Protein AF-A0A945HDX5-F1 (afdb_monomer_lite)

Structure (mmCIF, N/CA/C/O backbone):
data_AF-A0A945HDX5-F1
#
_entry.id   AF-A0A945HDX5-F1
#
loop_
_atom_site.group_PDB
_atom_site.id
_atom_site.type_symbol
_atom_site.label_atom_id
_atom_site.label_alt_id
_atom_site.label_comp_id
_atom_site.label_asym_id
_atom_site.label_entity_id
_atom_site.label_seq_id
_atom_site.pdbx_PDB_ins_code
_atom_site.Cartn_x
_atom_site.Cartn_y
_atom_site.Cartn_z
_atom_site.occupancy
_atom_site.B_iso_or_equiv
_atom_site.auth_seq_id
_atom_site.auth_comp_id
_atom_site.auth_asym_id
_atom_site.auth_atom_id
_atom_site.pdbx_PDB_model_num
ATOM 1 N N . MET A 1 1 ? -37.709 -11.399 3.193 1.00 38.38 1 MET A N 1
ATOM 2 C CA . MET A 1 1 ? -36.232 -11.415 3.092 1.00 38.38 1 MET A CA 1
ATOM 3 C C . MET A 1 1 ? -35.740 -9.983 3.215 1.00 38.38 1 MET A C 1
ATOM 5 O O . MET A 1 1 ? -36.225 -9.145 2.471 1.00 38.38 1 MET A O 1
ATOM 9 N N . LYS A 1 2 ? -34.881 -9.666 4.192 1.00 33.62 2 LYS A N 1
ATOM 10 C CA . LYS A 1 2 ? -34.312 -8.316 4.340 1.00 33.62 2 LYS A CA 1
ATOM 11 C C . LYS A 1 2 ? -33.070 -8.221 3.456 1.00 33.62 2 LYS A C 1
ATOM 13 O O . LYS A 1 2 ? -32.083 -8.899 3.725 1.00 33.62 2 LYS A O 1
ATOM 18 N N . GLU A 1 3 ? -33.136 -7.417 2.402 1.00 33.75 3 GLU A N 1
ATOM 19 C CA . GLU A 1 3 ? -31.970 -7.056 1.598 1.00 33.75 3 GLU A CA 1
ATOM 20 C C . GLU A 1 3 ? -31.020 -6.216 2.458 1.00 33.75 3 GLU A C 1
ATOM 22 O O . GLU A 1 3 ? -31.290 -5.059 2.779 1.00 33.75 3 GLU A O 1
ATOM 27 N N . ASN A 1 4 ? -29.902 -6.813 2.872 1.00 34.78 4 ASN A N 1
ATOM 28 C CA . ASN A 1 4 ? -28.802 -6.070 3.472 1.00 34.78 4 ASN A CA 1
ATOM 29 C C . ASN A 1 4 ? -28.147 -5.228 2.376 1.00 34.78 4 ASN A C 1
ATOM 31 O O . ASN A 1 4 ? -27.320 -5.713 1.605 1.00 34.78 4 ASN A O 1
ATOM 35 N N . THR A 1 5 ? -28.526 -3.955 2.306 1.00 37.78 5 THR A N 1
ATOM 36 C CA . THR A 1 5 ? -27.905 -2.970 1.423 1.00 37.78 5 THR A CA 1
ATOM 37 C C . THR A 1 5 ? -26.434 -2.803 1.816 1.00 37.78 5 THR A C 1
ATOM 39 O O . THR A 1 5 ? -26.104 -2.137 2.800 1.00 37.78 5 THR A O 1
ATOM 42 N N . ILE A 1 6 ? -25.528 -3.422 1.057 1.00 44.25 6 ILE A N 1
ATOM 43 C CA . ILE A 1 6 ? -24.083 -3.216 1.191 1.00 44.25 6 ILE A CA 1
ATOM 44 C C . ILE A 1 6 ? -23.802 -1.761 0.804 1.00 44.25 6 ILE A C 1
ATOM 46 O O . ILE A 1 6 ? -23.771 -1.407 -0.373 1.00 44.25 6 ILE A O 1
ATOM 50 N N . LYS A 1 7 ? -23.609 -0.885 1.796 1.00 48.16 7 LYS A N 1
ATOM 51 C CA . LYS A 1 7 ? -23.080 0.461 1.554 1.00 48.16 7 LYS A CA 1
ATOM 52 C C . LYS A 1 7 ? -21.627 0.328 1.092 1.00 48.16 7 LYS A C 1
ATOM 54 O O . LYS A 1 7 ? -20.722 0.168 1.908 1.00 48.16 7 LYS A O 1
ATOM 59 N N . THR A 1 8 ? -21.414 0.394 -0.219 1.00 53.12 8 THR A N 1
ATOM 60 C CA . THR A 1 8 ? -20.090 0.512 -0.844 1.00 53.12 8 THR A CA 1
ATOM 61 C C . THR A 1 8 ? -19.390 1.780 -0.355 1.00 53.12 8 THR A C 1
ATOM 63 O O . THR A 1 8 ? -19.917 2.880 -0.537 1.00 53.12 8 THR A O 1
ATOM 66 N N . LEU A 1 9 ? -18.188 1.650 0.217 1.00 58.50 9 LEU A N 1
ATOM 67 C CA . LEU A 1 9 ? -17.356 2.778 0.663 1.00 58.50 9 LEU A CA 1
ATOM 68 C C . LEU A 1 9 ? -16.713 3.532 -0.522 1.00 58.50 9 LEU A C 1
ATOM 70 O O . LEU A 1 9 ? -16.013 4.516 -0.308 1.00 58.50 9 LEU A O 1
ATOM 74 N N . SER A 1 10 ? -16.935 3.097 -1.772 1.00 51.84 10 SER A N 1
ATOM 75 C CA . SER A 1 10 ? -16.270 3.640 -2.969 1.00 51.84 10 SER A CA 1
ATOM 76 C C . SER A 1 10 ? -16.792 4.997 -3.455 1.00 51.84 10 SER A C 1
ATOM 78 O O . SER A 1 10 ? -16.141 5.604 -4.296 1.00 51.84 10 SER A O 1
ATOM 80 N N . LYS A 1 11 ? -17.929 5.500 -2.949 1.00 51.03 11 LYS A N 1
ATOM 81 C CA . LYS A 1 11 ? -18.595 6.694 -3.518 1.00 51.03 11 LYS A CA 1
ATOM 82 C C . LYS A 1 11 ? -18.082 8.051 -3.020 1.00 51.03 11 LYS A C 1
ATOM 84 O O . LYS A 1 11 ? -18.594 9.074 -3.459 1.00 51.03 11 LYS A O 1
ATOM 89 N N . THR A 1 12 ? -17.124 8.101 -2.098 1.00 55.22 12 THR A N 1
ATOM 90 C CA . THR A 1 12 ? -16.573 9.373 -1.604 1.00 55.22 12 THR A CA 1
ATOM 91 C C . THR A 1 12 ? -15.116 9.510 -2.015 1.00 55.22 12 THR A C 1
ATOM 93 O O . THR A 1 12 ? -14.327 8.614 -1.745 1.00 55.22 12 THR A O 1
ATOM 96 N N . ASP A 1 13 ? -14.707 10.640 -2.592 1.00 61.47 13 ASP A N 1
ATOM 97 C CA . ASP A 1 13 ? -13.291 10.894 -2.928 1.00 61.47 13 ASP A CA 1
ATOM 98 C C . ASP A 1 13 ? -12.402 11.123 -1.696 1.00 61.47 13 ASP A C 1
ATOM 100 O O . ASP A 1 13 ? -11.175 11.142 -1.786 1.00 61.47 13 ASP A O 1
ATOM 104 N N . LYS A 1 14 ? -13.011 11.249 -0.512 1.00 67.44 14 LYS A N 1
ATOM 105 C CA . LYS A 1 14 ? -12.297 11.473 0.745 1.00 67.44 14 LYS A CA 1
ATOM 106 C C . LYS A 1 14 ? -11.534 10.212 1.188 1.00 67.44 14 LYS A C 1
ATOM 108 O O . LYS A 1 14 ? -12.103 9.118 1.141 1.00 67.44 14 LYS A O 1
ATOM 113 N N . PRO A 1 15 ? -10.282 10.351 1.668 1.00 74.00 15 PRO A N 1
ATOM 114 C CA . PRO A 1 15 ? -9.567 9.273 2.342 1.00 74.00 15 PRO A CA 1
ATOM 115 C C . PRO A 1 15 ? -10.365 8.691 3.510 1.00 74.00 15 PRO A C 1
ATOM 117 O O . PRO A 1 15 ? -11.097 9.406 4.200 1.00 74.00 15 PRO A O 1
ATOM 120 N N . LEU A 1 16 ? -10.190 7.396 3.760 1.00 80.25 16 LEU A N 1
ATOM 121 C CA . LEU A 1 16 ? -10.785 6.729 4.912 1.00 80.25 16 LEU A CA 1
ATOM 122 C C . LEU A 1 16 ? -10.057 7.145 6.201 1.00 80.25 16 LEU A C 1
ATOM 124 O O . LEU A 1 16 ? -8.849 7.385 6.214 1.00 80.25 16 LEU A O 1
ATOM 128 N N . ALA A 1 17 ? -10.796 7.218 7.308 1.00 85.38 17 ALA A N 1
ATOM 129 C CA . ALA A 1 17 ? -10.236 7.576 8.610 1.00 85.38 17 ALA A CA 1
ATOM 130 C C . ALA A 1 17 ? -9.451 6.410 9.236 1.00 85.38 17 ALA A C 1
ATOM 132 O O . ALA A 1 17 ? -9.778 5.247 8.996 1.00 85.38 17 ALA A O 1
ATOM 133 N N . TYR A 1 18 ? -8.492 6.714 10.122 1.00 87.31 18 TYR A N 1
ATOM 134 C CA . TYR A 1 18 ? -7.719 5.717 10.886 1.00 87.31 18 TYR A CA 1
ATOM 135 C C . TYR A 1 18 ? -8.600 4.714 11.647 1.00 87.31 18 TYR A C 1
ATOM 137 O O . TYR A 1 18 ? -8.284 3.529 11.699 1.00 87.31 18 TYR A O 1
ATOM 145 N N . GLU A 1 19 ? -9.751 5.153 12.160 1.00 88.50 19 GLU A N 1
ATOM 146 C CA . GLU A 1 19 ? -10.727 4.288 12.842 1.00 88.50 19 GLU A CA 1
ATOM 147 C C . GLU A 1 19 ? -11.255 3.146 11.957 1.00 88.50 19 GLU A C 1
ATOM 149 O O . GLU A 1 19 ? -11.720 2.127 12.462 1.00 88.50 19 GLU A O 1
ATOM 154 N N . THR A 1 20 ? -11.141 3.274 10.631 1.00 89.25 20 THR A N 1
ATOM 155 C CA . THR A 1 20 ? -11.443 2.190 9.687 1.00 89.25 20 THR A CA 1
ATOM 156 C C . THR A 1 20 ? -10.500 1.006 9.883 1.00 89.25 20 THR A C 1
ATOM 158 O O . THR A 1 20 ? -10.938 -0.137 9.795 1.00 89.25 20 THR A O 1
ATOM 161 N N . LEU A 1 21 ? -9.224 1.262 10.191 1.00 91.88 21 LEU A N 1
ATOM 162 C CA . LEU A 1 21 ? -8.213 0.214 10.332 1.00 91.88 21 LEU A CA 1
ATOM 163 C C . LEU A 1 21 ? -8.463 -0.668 11.553 1.00 91.88 21 LEU A C 1
ATOM 165 O O . LEU A 1 21 ? -8.273 -1.874 11.471 1.00 91.88 21 LEU A O 1
ATOM 169 N N . LYS A 1 22 ? -8.984 -0.102 12.648 1.00 91.31 22 LYS A N 1
ATOM 170 C CA . LYS A 1 22 ? -9.302 -0.861 13.872 1.00 91.31 22 LYS A CA 1
ATOM 171 C C . LYS A 1 22 ? -10.374 -1.935 13.658 1.00 91.31 22 LYS A C 1
ATOM 173 O O . LYS A 1 22 ? -10.468 -2.878 14.438 1.00 91.31 22 LYS A O 1
ATOM 178 N N . LYS A 1 23 ? -11.175 -1.802 12.595 1.00 93.75 23 LYS A N 1
ATOM 179 C CA . LYS A 1 23 ? -12.204 -2.776 12.201 1.00 93.75 23 LYS A CA 1
ATOM 180 C C . LYS A 1 23 ? -11.643 -3.946 11.389 1.00 93.75 23 LYS A C 1
ATOM 182 O O . LYS A 1 23 ? -12.390 -4.870 11.090 1.00 93.75 23 LYS A O 1
ATOM 187 N N . LEU A 1 24 ? -10.368 -3.900 10.998 1.00 93.94 24 LEU A N 1
ATOM 188 C CA . LEU A 1 24 ? -9.715 -4.942 10.209 1.00 93.94 24 LEU A CA 1
ATOM 189 C C . LEU A 1 24 ? -8.987 -5.915 11.151 1.00 93.94 24 LEU A C 1
ATOM 191 O O . LEU A 1 24 ? -7.981 -5.524 11.746 1.00 93.94 24 LEU A O 1
ATOM 195 N N . PRO A 1 25 ? -9.407 -7.192 11.255 1.00 93.31 25 PRO A N 1
ATOM 196 C CA . PRO A 1 25 ? -8.701 -8.175 12.083 1.00 93.31 25 PRO A CA 1
ATOM 197 C C . PRO A 1 25 ? -7.218 -8.308 11.707 1.00 93.31 25 PRO A C 1
ATOM 199 O O . PRO A 1 25 ? -6.349 -8.384 12.566 1.00 93.31 25 PRO A O 1
ATOM 202 N N . THR A 1 26 ? -6.916 -8.247 10.411 1.00 94.19 26 THR A N 1
ATOM 203 C CA . THR A 1 26 ? -5.557 -8.324 9.860 1.00 94.19 26 THR A CA 1
ATOM 204 C C . THR A 1 26 ? -4.680 -7.127 10.227 1.00 94.19 26 THR A C 1
ATOM 206 O O . THR A 1 26 ? -3.480 -7.304 10.398 1.00 94.19 26 THR A O 1
ATOM 209 N N . PHE A 1 27 ? -5.251 -5.929 10.403 1.00 94.38 27 PHE A N 1
ATOM 210 C CA . PHE A 1 27 ? -4.504 -4.771 10.909 1.00 94.38 27 PHE A CA 1
ATOM 211 C C . PHE A 1 27 ? -4.157 -4.942 12.389 1.00 94.38 27 PHE A C 1
ATOM 213 O O . PHE A 1 27 ? -3.034 -4.656 12.795 1.00 94.38 27 PHE A O 1
ATOM 220 N N . ASN A 1 28 ? -5.101 -5.448 13.185 1.00 92.44 28 ASN A N 1
ATOM 221 C CA . ASN A 1 28 ? -4.897 -5.665 14.618 1.00 92.44 28 ASN A CA 1
ATOM 222 C C . ASN A 1 28 ? -3.836 -6.745 14.904 1.00 92.44 28 ASN A C 1
ATOM 224 O O . ASN A 1 28 ? -3.223 -6.722 15.967 1.00 92.44 28 ASN A O 1
ATOM 228 N N . ASN A 1 29 ? -3.583 -7.638 13.940 1.00 92.44 29 ASN A N 1
ATOM 229 C CA . ASN A 1 29 ? -2.543 -8.667 14.009 1.00 92.44 29 ASN A CA 1
ATOM 230 C C . ASN A 1 29 ? -1.152 -8.187 13.554 1.00 92.44 29 ASN A C 1
ATOM 232 O O . ASN A 1 29 ? -0.188 -8.943 13.662 1.00 92.44 29 ASN A O 1
ATOM 236 N N . LEU A 1 30 ? -1.023 -6.964 13.027 1.00 94.69 30 LEU A N 1
ATOM 237 C CA . LEU A 1 30 ? 0.288 -6.377 12.735 1.00 94.69 30 LEU A CA 1
ATOM 238 C C . LEU A 1 30 ? 1.084 -6.163 14.023 1.00 94.69 30 LEU A C 1
ATOM 240 O O . LEU A 1 30 ? 0.505 -5.978 15.096 1.00 94.69 30 LEU A O 1
ATOM 244 N N . SER A 1 31 ? 2.412 -6.072 13.915 1.00 94.62 31 SER A N 1
ATOM 245 C CA . SER A 1 31 ? 3.232 -5.704 15.071 1.00 94.62 31 SER A CA 1
ATOM 246 C C . SER A 1 31 ? 2.867 -4.305 15.586 1.00 94.62 31 SER A C 1
ATOM 248 O O . SER A 1 31 ? 2.466 -3.421 14.821 1.00 94.62 31 SER A O 1
ATOM 250 N N . LEU A 1 32 ? 3.049 -4.060 16.887 1.00 93.69 32 LEU A N 1
ATOM 251 C CA . LEU A 1 32 ? 2.780 -2.742 17.479 1.00 93.69 32 LEU A CA 1
ATOM 252 C C . LEU A 1 32 ? 3.580 -1.625 16.790 1.00 93.69 32 LEU A C 1
ATOM 254 O O . LEU A 1 32 ? 3.064 -0.521 16.604 1.00 93.69 32 LEU A O 1
ATOM 258 N N . LYS A 1 33 ? 4.815 -1.914 16.350 1.00 92.69 33 LYS A N 1
ATOM 259 C CA . LYS A 1 33 ? 5.632 -0.965 15.582 1.00 92.69 33 LYS A CA 1
ATOM 260 C C . LYS A 1 33 ? 4.983 -0.651 14.233 1.00 92.69 33 LYS A C 1
ATOM 262 O O . LYS A 1 33 ? 4.838 0.524 13.917 1.00 92.69 33 LYS A O 1
ATOM 267 N N . GLN A 1 34 ? 4.511 -1.649 13.485 1.00 95.12 34 GLN A N 1
ATOM 268 C CA . GLN A 1 34 ? 3.820 -1.436 12.204 1.00 95.12 34 GLN A CA 1
ATOM 269 C C . GLN A 1 34 ? 2.530 -0.627 12.363 1.00 95.12 34 GLN A C 1
ATOM 271 O O . GLN A 1 34 ? 2.309 0.347 11.639 1.00 95.12 34 GLN A O 1
ATOM 276 N N . GLN A 1 35 ? 1.709 -0.968 13.359 1.00 95.06 35 GLN A N 1
ATOM 277 C CA . GLN A 1 35 ? 0.501 -0.205 13.678 1.00 95.06 35 GLN A CA 1
ATOM 278 C C . GLN A 1 35 ? 0.837 1.254 14.027 1.00 95.06 35 GLN A C 1
ATOM 280 O O . GLN A 1 35 ? 0.151 2.178 13.577 1.00 95.06 35 GLN A O 1
ATOM 285 N N . SER A 1 36 ? 1.914 1.470 14.791 1.00 92.94 36 SER A N 1
ATOM 286 C CA . SER A 1 36 ? 2.408 2.798 15.159 1.00 92.94 36 SER A CA 1
ATOM 287 C C . SER A 1 36 ? 2.902 3.590 13.945 1.00 92.94 36 SER A C 1
ATOM 289 O O . SER A 1 36 ? 2.494 4.737 13.772 1.00 92.94 36 SER A O 1
ATOM 291 N N . ILE A 1 37 ? 3.689 2.977 13.052 1.00 92.44 37 ILE A N 1
ATOM 292 C CA . ILE A 1 37 ? 4.166 3.601 11.806 1.00 92.44 37 ILE A CA 1
ATOM 293 C C . ILE A 1 37 ? 2.980 4.078 10.962 1.00 92.44 37 ILE A C 1
ATOM 295 O O . ILE A 1 37 ? 2.928 5.247 10.571 1.00 92.44 37 ILE A O 1
ATOM 299 N N . ILE A 1 38 ? 1.984 3.214 10.742 1.00 94.19 38 ILE A N 1
ATOM 300 C CA . ILE A 1 38 ? 0.781 3.562 9.975 1.00 94.19 38 ILE A CA 1
ATOM 301 C C . ILE A 1 38 ? 0.031 4.717 10.652 1.00 94.19 38 ILE A C 1
ATOM 303 O O . ILE A 1 38 ? -0.277 5.717 10.000 1.00 94.19 38 ILE A O 1
ATOM 307 N N . LYS A 1 39 ? -0.209 4.639 11.966 1.00 93.06 39 LYS A N 1
ATOM 308 C CA . LYS A 1 39 ? -0.894 5.696 12.728 1.00 93.06 39 LYS A CA 1
ATOM 309 C C . LYS A 1 39 ? -0.161 7.039 12.638 1.00 93.06 39 LYS A C 1
ATOM 311 O O . LYS A 1 39 ? -0.782 8.061 12.345 1.00 93.06 39 LYS A O 1
ATOM 316 N N . ILE A 1 40 ? 1.151 7.041 12.868 1.00 89.19 40 ILE A N 1
ATOM 317 C CA . ILE A 1 40 ? 1.989 8.245 12.827 1.00 89.19 40 ILE A CA 1
ATOM 318 C C . ILE A 1 40 ? 2.011 8.831 11.413 1.00 89.19 40 ILE A C 1
ATOM 320 O O . ILE A 1 40 ? 1.892 10.045 11.270 1.00 89.19 40 ILE A O 1
ATOM 324 N N . SER A 1 41 ? 2.079 8.002 10.367 1.00 90.69 41 SER A N 1
ATOM 325 C CA . SER A 1 41 ? 2.064 8.476 8.976 1.00 90.69 41 SER A CA 1
ATOM 326 C C . SER A 1 41 ? 0.788 9.263 8.629 1.00 90.69 41 SER A C 1
ATOM 328 O O . SER A 1 41 ? 0.851 10.332 8.018 1.00 90.69 41 SER A O 1
ATOM 330 N N . LEU A 1 42 ? -0.372 8.803 9.108 1.00 90.44 42 LEU A N 1
ATOM 331 C CA . LEU A 1 42 ? -1.664 9.469 8.910 1.00 90.44 42 LEU A CA 1
ATOM 332 C C . LEU A 1 42 ? -1.796 10.735 9.766 1.00 90.44 42 LEU A C 1
ATOM 334 O O . LEU A 1 42 ? -2.393 11.728 9.341 1.00 90.44 42 LEU A O 1
ATOM 338 N N . TYR A 1 43 ? -1.204 10.731 10.961 1.00 85.94 43 TYR A N 1
ATOM 339 C CA . TYR A 1 43 ? -1.114 11.920 11.805 1.00 85.94 43 TYR A CA 1
ATOM 340 C C . TYR A 1 43 ? -0.226 13.004 11.176 1.00 85.94 43 TYR A C 1
ATOM 342 O O . TYR A 1 43 ? -0.626 14.167 11.125 1.00 85.94 43 TYR A O 1
ATOM 350 N N . ILE A 1 44 ? 0.940 12.626 10.640 1.00 82.62 44 ILE A N 1
ATOM 351 C CA . ILE A 1 44 ? 1.840 13.497 9.866 1.00 82.62 44 ILE A CA 1
ATOM 352 C C . ILE A 1 44 ? 1.081 14.129 8.698 1.00 82.62 44 ILE A C 1
ATOM 354 O O . ILE A 1 44 ? 1.147 15.346 8.519 1.00 82.62 44 ILE A O 1
ATOM 358 N N . GLN A 1 45 ? 0.304 13.333 7.955 1.00 83.94 45 GLN A N 1
ATOM 359 C CA . GLN A 1 45 ? -0.521 13.848 6.867 1.00 83.94 45 GLN A CA 1
ATOM 360 C C . GLN A 1 45 ? -1.553 14.872 7.355 1.00 83.94 45 GLN A C 1
ATOM 362 O O . GLN A 1 45 ? -1.638 15.975 6.814 1.00 83.94 45 GLN A O 1
ATOM 367 N N . SER A 1 46 ? -2.305 14.526 8.400 1.00 81.19 46 SER A N 1
ATOM 368 C CA . SER A 1 46 ? -3.337 15.400 8.970 1.00 81.19 46 SER A CA 1
ATOM 369 C C . SER A 1 46 ? -2.744 16.720 9.476 1.00 81.19 46 SER A C 1
ATOM 371 O O . SER A 1 46 ? -3.338 17.782 9.305 1.00 81.19 46 SER A O 1
ATOM 373 N N . ARG A 1 47 ? -1.546 16.680 10.075 1.00 74.94 47 ARG A N 1
ATOM 374 C CA . ARG A 1 47 ? -0.815 17.884 10.497 1.00 74.94 47 ARG A CA 1
ATOM 375 C C . ARG A 1 47 ? -0.368 18.737 9.322 1.00 74.94 47 ARG A C 1
ATOM 377 O O . ARG A 1 47 ? -0.491 19.951 9.408 1.00 74.94 47 ARG A O 1
ATOM 384 N N . ASN A 1 48 ? 0.137 18.126 8.252 1.00 71.69 48 ASN A N 1
ATOM 385 C CA . ASN A 1 48 ? 0.577 18.858 7.065 1.00 71.69 48 ASN A CA 1
ATOM 386 C C . ASN A 1 48 ? -0.590 19.609 6.394 1.00 71.69 48 ASN A C 1
ATOM 388 O O . ASN A 1 48 ? -0.414 20.738 5.955 1.00 71.69 48 ASN A O 1
ATOM 392 N N . GLN A 1 49 ? -1.794 19.028 6.392 1.00 71.62 49 GLN A N 1
ATOM 393 C CA . GLN A 1 49 ? -3.003 19.680 5.866 1.00 71.62 49 GLN A CA 1
ATOM 394 C C . GLN A 1 49 ? -3.465 20.870 6.717 1.00 71.62 49 GLN A C 1
ATOM 396 O O . GLN A 1 49 ? -3.889 21.875 6.173 1.00 71.62 49 GLN A O 1
ATOM 401 N N . ARG A 1 50 ? -3.314 20.833 8.048 1.00 65.62 50 ARG A N 1
ATOM 402 C CA . ARG A 1 50 ? -3.676 21.986 8.901 1.00 65.62 50 ARG A CA 1
ATOM 403 C C . ARG A 1 50 ? -2.837 23.236 8.618 1.00 65.62 50 ARG A C 1
ATOM 405 O O . ARG A 1 50 ? -3.302 24.343 8.856 1.00 65.62 50 ARG A O 1
ATOM 412 N N . VAL A 1 51 ? -1.609 23.066 8.124 1.00 57.25 51 VAL A N 1
ATOM 413 C CA . VAL A 1 51 ? -0.699 24.181 7.811 1.00 57.25 51 VAL A CA 1
ATOM 414 C C . VAL A 1 51 ? -1.153 24.961 6.569 1.00 57.25 51 VAL A C 1
ATOM 416 O O . VAL A 1 51 ? -0.799 26.133 6.456 1.00 57.25 51 VAL A O 1
ATOM 419 N N . SER A 1 52 ? -1.941 24.366 5.658 1.00 54.00 52 SER A N 1
ATOM 420 C CA . SER A 1 52 ? -2.469 25.101 4.495 1.00 54.00 52 SER A CA 1
ATOM 421 C C . SER A 1 52 ? -3.619 26.043 4.843 1.00 54.00 52 SER A C 1
ATOM 423 O O . SER A 1 52 ? -3.822 27.016 4.123 1.00 54.00 52 SER A O 1
ATOM 425 N N . ASP A 1 53 ? -4.324 25.792 5.949 1.00 54.81 53 ASP A N 1
ATOM 426 C CA . ASP A 1 53 ? -5.636 26.400 6.205 1.00 54.81 53 ASP A CA 1
ATOM 427 C C . ASP A 1 53 ? -5.600 27.555 7.225 1.00 54.81 53 ASP A C 1
ATOM 429 O O . ASP A 1 53 ? -6.603 28.237 7.424 1.00 54.81 53 ASP A O 1
ATOM 433 N N . SER A 1 54 ? -4.460 27.816 7.882 1.00 50.41 54 SER A N 1
ATOM 434 C CA . SER A 1 54 ? -4.355 28.836 8.939 1.00 50.41 54 SER A CA 1
ATOM 435 C C . SER A 1 54 ? -3.428 30.008 8.590 1.00 50.41 54 SER A C 1
ATOM 437 O O . SER A 1 54 ? -2.278 29.811 8.202 1.00 50.41 54 SER A O 1
ATOM 439 N N . ILE A 1 55 ? -3.904 31.228 8.868 1.00 50.97 55 ILE A N 1
ATOM 440 C CA . ILE A 1 55 ? -3.292 32.561 8.644 1.00 50.97 55 ILE A CA 1
ATOM 441 C C . ILE A 1 55 ? -1.915 32.763 9.336 1.00 50.97 55 ILE A C 1
ATOM 443 O O . ILE A 1 55 ? -1.222 33.746 9.085 1.00 50.97 55 ILE A O 1
ATOM 447 N N . LYS A 1 56 ? -1.442 31.812 10.153 1.00 50.44 56 LYS A N 1
ATOM 448 C CA . LYS A 1 56 ? -0.062 31.760 10.669 1.00 50.44 56 LYS A CA 1
ATOM 449 C C . LYS A 1 56 ? 0.548 30.395 10.344 1.00 50.44 56 LYS A C 1
ATOM 451 O O . LYS A 1 56 ? 0.219 29.404 10.990 1.00 50.44 56 LYS A O 1
ATOM 456 N N . LYS A 1 57 ? 1.442 30.342 9.348 1.00 53.31 57 LYS A N 1
ATOM 457 C CA . LYS A 1 57 ? 2.230 29.148 8.993 1.00 53.31 57 LYS A CA 1
ATOM 458 C C . LYS A 1 57 ? 3.090 28.715 10.186 1.00 53.31 57 LYS A C 1
ATOM 460 O O . LYS A 1 57 ? 4.202 29.200 10.364 1.00 53.31 57 LYS A O 1
ATOM 465 N N . ILE A 1 58 ? 2.600 27.786 11.000 1.00 58.31 58 ILE A N 1
ATOM 466 C CA . ILE A 1 58 ? 3.466 27.048 11.921 1.00 58.31 58 ILE A CA 1
ATOM 467 C C . ILE A 1 58 ? 4.249 26.040 11.072 1.00 58.31 58 ILE A C 1
ATOM 469 O O . ILE A 1 58 ? 3.696 25.057 10.577 1.00 58.31 58 ILE A O 1
ATOM 473 N N . GLU A 1 59 ? 5.535 26.307 10.852 1.00 57.50 59 GLU A N 1
ATOM 474 C CA . GLU A 1 59 ? 6.403 25.444 10.049 1.00 57.50 59 GLU A CA 1
ATOM 475 C C . GLU A 1 59 ? 6.865 24.215 10.842 1.00 57.50 59 GLU A C 1
ATOM 477 O O . GLU A 1 59 ? 7.774 24.277 11.669 1.00 57.50 59 GLU A O 1
ATOM 482 N N . TYR A 1 60 ? 6.288 23.050 10.547 1.00 66.81 60 TYR A N 1
ATOM 483 C CA . TYR A 1 60 ? 6.789 21.773 11.060 1.00 66.81 60 TYR A CA 1
ATOM 484 C C . TYR A 1 60 ? 7.869 21.207 10.128 1.00 66.81 60 TYR A C 1
ATOM 486 O O . TYR A 1 60 ? 7.607 20.282 9.356 1.00 66.81 60 TYR A O 1
ATOM 494 N N . LYS A 1 61 ? 9.087 21.761 10.195 1.00 71.38 61 LYS A N 1
ATOM 495 C CA . LYS A 1 61 ? 10.204 21.416 9.288 1.00 71.38 61 LYS A CA 1
ATOM 496 C C . LYS A 1 61 ? 10.451 19.905 9.170 1.00 71.38 61 LYS A C 1
ATOM 498 O O . LYS A 1 61 ? 10.551 19.393 8.060 1.00 71.38 61 LYS A O 1
ATOM 503 N N . ASN A 1 62 ? 10.435 19.167 10.282 1.00 69.12 62 ASN A N 1
ATOM 504 C CA . ASN A 1 62 ? 10.648 17.711 10.271 1.00 69.12 62 ASN A CA 1
ATOM 505 C C . ASN A 1 62 ? 9.515 16.951 9.560 1.00 69.12 62 ASN A C 1
ATOM 507 O O . ASN A 1 62 ? 9.773 16.069 8.747 1.00 69.12 62 ASN A O 1
ATOM 511 N N . THR A 1 63 ? 8.255 17.323 9.808 1.00 71.25 63 THR A N 1
ATOM 512 C CA . THR A 1 63 ? 7.076 16.744 9.136 1.00 71.25 63 THR A CA 1
ATOM 513 C C . THR A 1 63 ? 7.105 17.027 7.634 1.00 71.25 63 THR A C 1
ATOM 515 O O . THR A 1 63 ? 6.839 16.137 6.830 1.00 71.25 63 THR A O 1
ATOM 518 N N . GLN A 1 64 ? 7.468 18.248 7.239 1.00 72.44 64 GLN A N 1
ATOM 519 C CA . GLN A 1 64 ? 7.587 18.620 5.831 1.00 72.44 64 GLN A CA 1
ATOM 520 C C . GLN A 1 64 ? 8.737 17.882 5.139 1.00 72.44 64 GLN A C 1
ATOM 522 O O . GLN A 1 64 ? 8.560 17.418 4.016 1.00 72.44 64 GLN A O 1
ATOM 527 N N . ASN A 1 65 ? 9.886 17.731 5.802 1.00 74.19 65 ASN A N 1
ATOM 528 C CA . ASN A 1 65 ? 11.017 16.971 5.271 1.00 74.19 65 ASN A CA 1
ATOM 529 C C . ASN A 1 65 ? 10.664 15.491 5.097 1.00 74.19 65 ASN A C 1
ATOM 531 O O . ASN A 1 65 ? 10.908 14.942 4.025 1.00 74.19 65 ASN A O 1
ATOM 535 N N . HIS A 1 66 ? 9.988 14.880 6.078 1.00 76.00 66 HIS A N 1
ATOM 536 C CA . HIS A 1 66 ? 9.458 13.517 5.951 1.00 76.00 66 HIS A CA 1
ATOM 537 C C . HIS A 1 66 ? 8.555 13.382 4.722 1.00 76.00 66 HIS A C 1
ATOM 539 O O . HIS A 1 66 ? 8.754 12.517 3.876 1.00 76.00 66 HIS A O 1
ATOM 545 N N . MET A 1 67 ? 7.591 14.293 4.565 1.00 77.50 67 MET A N 1
ATOM 546 C CA . MET A 1 67 ? 6.658 14.274 3.435 1.00 77.50 67 MET A CA 1
ATOM 547 C C . MET A 1 67 ? 7.333 14.479 2.074 1.00 77.50 67 MET A C 1
ATOM 549 O O . MET A 1 67 ? 6.893 13.880 1.086 1.00 77.50 67 MET A O 1
ATOM 553 N N . LYS A 1 68 ? 8.375 15.320 2.019 1.00 78.12 68 LYS A N 1
ATOM 554 C CA . LYS A 1 68 ? 9.146 15.628 0.807 1.00 78.12 68 LYS A CA 1
ATOM 555 C C . LYS A 1 68 ? 10.037 14.470 0.377 1.00 78.12 68 LYS A C 1
ATOM 557 O O . LYS A 1 68 ? 10.047 14.160 -0.808 1.00 78.12 68 LYS A O 1
ATOM 562 N N . ASN A 1 69 ? 10.748 13.854 1.318 1.00 76.44 69 ASN A N 1
ATOM 563 C CA . ASN A 1 69 ? 11.818 12.903 1.015 1.00 76.44 69 ASN A CA 1
ATOM 564 C C . ASN A 1 69 ? 11.317 11.460 0.876 1.00 76.44 69 ASN A C 1
ATOM 566 O O . ASN A 1 69 ? 11.986 10.641 0.253 1.00 76.44 69 ASN A O 1
ATOM 570 N N . TRP A 1 70 ? 10.143 11.143 1.433 1.00 81.25 70 TRP A N 1
ATOM 571 C CA . TRP A 1 70 ? 9.594 9.790 1.389 1.00 81.25 70 TRP A CA 1
ATOM 572 C C . TRP A 1 70 ? 8.618 9.603 0.234 1.00 81.25 70 TRP A C 1
ATOM 574 O O . TRP A 1 70 ? 7.628 10.331 0.088 1.00 81.25 70 TRP A O 1
ATOM 584 N N . PHE A 1 71 ? 8.873 8.561 -0.547 1.00 87.62 71 PHE A N 1
ATOM 585 C CA . PHE A 1 71 ? 8.003 8.054 -1.600 1.00 87.62 71 PHE A CA 1
ATOM 586 C C . PHE A 1 71 ? 7.340 6.741 -1.169 1.00 87.62 71 PHE A C 1
ATOM 588 O O . PHE A 1 71 ? 7.520 6.271 -0.045 1.00 87.62 71 PHE A O 1
ATOM 595 N N . CYS A 1 72 ? 6.521 6.181 -2.052 1.00 92.12 72 CYS A N 1
ATOM 596 C CA . CYS A 1 72 ? 5.740 4.972 -1.810 1.00 92.12 72 CYS A CA 1
ATOM 597 C C . CYS A 1 72 ? 6.590 3.769 -1.383 1.00 92.12 72 CYS A C 1
ATOM 599 O O . CYS A 1 72 ? 6.297 3.164 -0.354 1.00 92.12 72 CYS A O 1
ATOM 601 N N . HIS A 1 73 ? 7.676 3.469 -2.099 1.00 92.31 73 HIS A N 1
ATOM 602 C CA . HIS A 1 73 ? 8.533 2.323 -1.777 1.00 92.31 73 HIS A CA 1
ATOM 603 C C . HIS A 1 73 ? 9.235 2.504 -0.427 1.00 92.31 73 HIS A C 1
ATOM 605 O O . HIS A 1 73 ? 9.179 1.607 0.406 1.00 92.31 73 HIS A O 1
ATOM 611 N N . ALA A 1 74 ? 9.781 3.694 -0.150 1.00 90.19 74 ALA A N 1
ATOM 612 C CA . ALA A 1 74 ? 10.379 4.016 1.149 1.00 90.19 74 ALA A CA 1
ATOM 613 C C . ALA A 1 74 ? 9.405 3.825 2.322 1.00 90.19 74 ALA A C 1
ATOM 615 O O . ALA A 1 74 ? 9.775 3.279 3.359 1.00 90.19 74 ALA A O 1
ATOM 616 N N . ALA A 1 75 ? 8.147 4.241 2.154 1.00 91.94 75 ALA A N 1
ATOM 617 C CA . ALA A 1 75 ? 7.127 4.074 3.183 1.00 91.94 75 ALA A CA 1
ATOM 618 C C . ALA A 1 75 ? 6.860 2.598 3.510 1.00 91.94 75 ALA A C 1
ATOM 620 O O . ALA A 1 75 ? 6.750 2.246 4.684 1.00 91.94 75 ALA A O 1
ATOM 621 N N . VAL A 1 76 ? 6.763 1.743 2.489 1.00 94.62 76 VAL A N 1
ATOM 622 C CA . VAL A 1 76 ? 6.527 0.306 2.681 1.00 94.62 76 VAL A CA 1
ATOM 623 C C . VAL A 1 76 ? 7.784 -0.396 3.202 1.00 94.62 76 VAL A C 1
ATOM 625 O O . VAL A 1 76 ? 7.687 -1.145 4.166 1.00 94.62 76 VAL A O 1
ATOM 628 N N . ALA A 1 77 ? 8.965 -0.093 2.662 1.00 92.56 77 ALA A N 1
ATOM 629 C CA . ALA A 1 77 ? 10.229 -0.660 3.135 1.00 92.56 77 ALA A CA 1
ATOM 630 C C . ALA A 1 77 ? 10.492 -0.326 4.614 1.00 92.56 77 ALA A C 1
ATOM 632 O O . ALA A 1 77 ? 10.902 -1.185 5.390 1.00 92.56 77 ALA A O 1
ATOM 633 N N . TYR A 1 78 ? 10.178 0.896 5.048 1.00 91.75 78 TYR A N 1
ATOM 634 C CA . TYR A 1 78 ? 10.239 1.255 6.465 1.00 91.75 78 TYR A CA 1
ATOM 635 C C . TYR A 1 78 ? 9.205 0.516 7.320 1.00 91.75 78 TYR A C 1
ATOM 637 O O . TYR A 1 78 ? 9.496 0.141 8.452 1.00 91.75 78 TYR A O 1
ATOM 645 N N . LEU A 1 79 ? 7.997 0.280 6.798 1.00 93.56 79 LEU A N 1
ATOM 646 C CA . LEU A 1 79 ? 6.993 -0.523 7.500 1.00 93.56 79 LEU A CA 1
ATOM 647 C C . LEU A 1 79 ? 7.474 -1.967 7.737 1.00 93.56 79 LEU A C 1
ATOM 649 O O . LEU A 1 79 ? 7.069 -2.596 8.714 1.00 93.56 79 LEU A O 1
ATOM 653 N N . GLU A 1 80 ? 8.337 -2.483 6.868 1.00 94.00 80 GLU A N 1
ATOM 654 C CA . GLU A 1 80 ? 8.936 -3.818 6.979 1.00 94.00 80 GLU A CA 1
ATOM 655 C C . GLU A 1 80 ? 10.254 -3.834 7.771 1.00 94.00 80 GLU A C 1
ATOM 657 O O . GLU A 1 80 ? 10.770 -4.906 8.065 1.00 94.00 80 GLU A O 1
ATOM 662 N N . GLY A 1 81 ? 10.769 -2.671 8.189 1.00 90.00 81 GLY A N 1
ATOM 663 C CA . GLY A 1 81 ? 12.034 -2.560 8.927 1.00 90.00 81 GLY A CA 1
ATOM 664 C C . GLY A 1 81 ? 13.291 -2.592 8.048 1.00 90.00 81 GLY A C 1
ATOM 665 O O . GLY A 1 81 ? 14.402 -2.531 8.553 1.00 90.00 81 GLY A O 1
ATOM 666 N N . ILE A 1 82 ? 13.135 -2.606 6.721 1.00 88.62 82 ILE A N 1
ATOM 667 C CA . ILE A 1 82 ? 14.253 -2.582 5.759 1.00 88.62 82 ILE A CA 1
ATOM 668 C C . ILE A 1 82 ? 14.990 -1.235 5.797 1.00 88.62 82 ILE A C 1
ATOM 670 O O . ILE A 1 82 ? 16.192 -1.155 5.551 1.00 88.62 82 ILE A O 1
ATOM 674 N N . LEU A 1 83 ? 14.263 -0.156 6.096 1.00 86.12 83 LEU A N 1
ATOM 675 C CA . LEU A 1 83 ? 14.835 1.168 6.320 1.00 86.12 83 LEU A CA 1
ATOM 676 C C . LEU A 1 83 ? 14.808 1.521 7.804 1.00 86.12 83 LEU A C 1
ATOM 678 O O . LEU A 1 83 ? 13.876 1.160 8.521 1.00 86.12 83 LEU A O 1
ATOM 682 N N . SER A 1 84 ? 15.783 2.319 8.239 1.00 77.38 84 SER A N 1
ATOM 683 C CA . SER A 1 84 ? 15.843 2.845 9.603 1.00 77.38 84 SER A CA 1
ATOM 684 C C . SER A 1 84 ? 15.327 4.284 9.685 1.00 77.38 84 SER A C 1
ATOM 686 O O . SER A 1 84 ? 15.219 5.004 8.691 1.00 77.38 84 SER A O 1
ATOM 688 N N . GLU A 1 85 ? 15.045 4.752 10.903 1.00 66.31 85 GLU A N 1
ATOM 689 C CA . GLU A 1 85 ? 14.653 6.147 11.157 1.00 66.31 85 GLU A CA 1
ATOM 690 C C . GLU A 1 85 ? 15.745 7.152 10.733 1.00 66.31 85 GLU A C 1
ATOM 692 O O . GLU A 1 85 ? 15.445 8.295 10.401 1.00 66.31 85 GLU A O 1
ATOM 697 N N . ASN A 1 86 ? 17.011 6.737 10.634 1.00 63.47 86 ASN A N 1
ATOM 698 C CA . ASN A 1 86 ? 18.100 7.612 10.186 1.00 63.47 86 ASN A CA 1
ATOM 699 C C . ASN A 1 86 ? 18.080 7.877 8.670 1.00 63.47 86 ASN A C 1
ATOM 701 O O . ASN A 1 86 ? 18.719 8.816 8.191 1.00 63.47 86 ASN A O 1
ATOM 705 N N . SER A 1 87 ? 17.280 7.124 7.908 1.00 59.47 87 SER A N 1
ATOM 706 C CA . SER A 1 87 ? 17.071 7.327 6.471 1.00 59.47 87 SER A CA 1
ATOM 707 C C . SER A 1 87 ? 16.283 8.608 6.136 1.00 59.47 87 SER A C 1
ATOM 709 O O . SER A 1 87 ? 16.088 8.924 4.967 1.00 59.47 87 SER A O 1
ATOM 711 N N . LEU A 1 88 ? 15.835 9.384 7.135 1.00 56.50 88 LEU A N 1
ATOM 712 C CA . LEU A 1 88 ? 15.011 10.594 6.968 1.00 56.50 88 LEU A CA 1
ATOM 713 C C . LEU A 1 88 ? 15.705 11.763 6.233 1.00 56.50 88 LEU A C 1
ATOM 715 O O . LEU A 1 88 ? 15.028 12.704 5.805 1.00 56.50 88 LEU A O 1
ATOM 719 N N . GLN A 1 89 ? 17.034 11.732 6.086 1.00 55.53 89 GLN A N 1
ATOM 720 C CA . GLN A 1 89 ? 17.818 12.871 5.584 1.00 55.53 89 GLN A CA 1
ATOM 721 C C . GLN A 1 89 ? 18.088 12.861 4.068 1.00 55.53 89 GLN A C 1
ATOM 723 O O . GLN A 1 89 ? 18.458 13.899 3.519 1.00 55.53 89 GLN A O 1
ATOM 728 N N . ARG A 1 90 ? 17.897 11.734 3.370 1.00 62.25 90 ARG A N 1
ATOM 729 C CA . ARG A 1 90 ? 18.108 11.594 1.913 1.00 62.25 90 ARG A CA 1
ATOM 730 C C . ARG A 1 90 ? 17.056 10.663 1.310 1.00 62.25 90 ARG A C 1
ATOM 732 O O . ARG A 1 90 ? 16.358 9.983 2.051 1.00 62.25 90 ARG A O 1
ATOM 739 N N . ILE A 1 91 ? 16.928 10.643 -0.019 1.00 68.12 91 ILE A N 1
ATOM 740 C CA . ILE A 1 91 ? 16.098 9.641 -0.707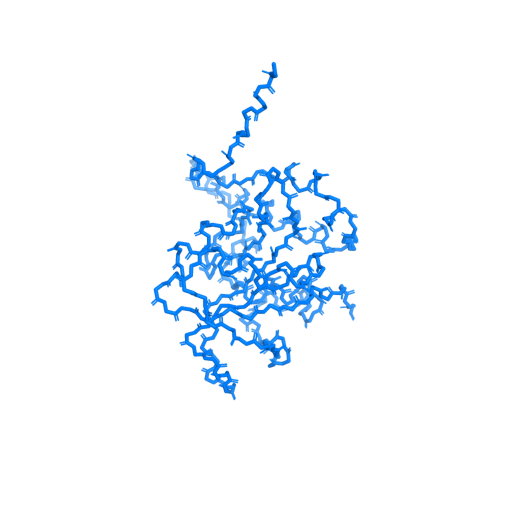 1.00 68.12 91 ILE A CA 1
ATOM 741 C C . ILE A 1 91 ? 16.706 8.264 -0.391 1.00 68.12 91 ILE A C 1
ATOM 743 O O . ILE A 1 91 ? 17.864 8.041 -0.751 1.00 68.12 91 ILE A O 1
ATOM 747 N N . PRO A 1 92 ? 15.999 7.376 0.327 1.00 69.19 92 PRO A N 1
ATOM 748 C CA . PRO A 1 92 ? 16.561 6.091 0.719 1.00 69.19 92 PRO A CA 1
ATOM 749 C C . PRO A 1 92 ? 16.752 5.186 -0.497 1.00 69.19 92 PRO A C 1
ATOM 751 O O . PRO A 1 92 ? 15.878 5.115 -1.363 1.00 69.19 92 PRO A O 1
ATOM 754 N N . ASN A 1 93 ? 17.884 4.481 -0.533 1.00 80.00 93 ASN A N 1
ATOM 755 C CA . ASN A 1 93 ? 18.099 3.399 -1.485 1.00 80.00 93 ASN A CA 1
ATOM 756 C C . ASN A 1 93 ? 17.320 2.170 -1.005 1.00 80.00 93 ASN A C 1
ATOM 758 O O . ASN A 1 93 ? 17.500 1.745 0.137 1.00 80.00 93 ASN A O 1
ATOM 762 N N . ILE A 1 94 ? 16.436 1.641 -1.847 1.00 84.88 94 ILE A N 1
ATOM 763 C CA . ILE A 1 94 ? 15.639 0.454 -1.528 1.00 84.88 94 ILE A CA 1
ATOM 764 C C . ILE A 1 94 ? 16.363 -0.759 -2.118 1.00 84.88 94 ILE A C 1
ATOM 766 O O . ILE A 1 94 ? 16.690 -0.709 -3.303 1.00 84.88 94 ILE A O 1
ATOM 770 N N . PRO A 1 95 ? 16.632 -1.815 -1.329 1.00 85.88 95 PRO A N 1
ATOM 771 C CA . PRO A 1 95 ? 17.267 -3.026 -1.843 1.00 85.88 95 PRO A CA 1
ATOM 772 C C . PRO A 1 95 ? 16.385 -3.708 -2.897 1.00 85.88 95 PRO A C 1
ATOM 774 O O . PRO A 1 95 ? 15.158 -3.609 -2.845 1.00 85.88 95 PRO A O 1
ATOM 777 N N . ASN A 1 96 ? 16.995 -4.403 -3.854 1.00 84.00 96 ASN A N 1
ATOM 778 C CA . ASN A 1 96 ? 16.293 -4.989 -5.003 1.00 84.00 96 ASN A CA 1
ATOM 779 C C . ASN A 1 96 ? 15.328 -6.091 -4.567 1.00 84.00 96 ASN A C 1
ATOM 781 O O . ASN A 1 96 ? 14.220 -6.200 -5.089 1.00 84.00 96 ASN A O 1
ATOM 785 N N . GLU A 1 97 ? 15.732 -6.827 -3.538 1.00 87.31 97 GLU A N 1
ATOM 786 C CA . GLU A 1 97 ? 15.018 -7.907 -2.870 1.00 87.31 97 GLU A CA 1
ATOM 787 C C . GLU A 1 97 ? 13.633 -7.457 -2.384 1.00 87.31 97 GLU A C 1
ATOM 789 O O . GLU A 1 97 ? 12.685 -8.238 -2.324 1.00 87.31 97 GLU A O 1
ATOM 794 N N . PHE A 1 98 ? 13.461 -6.160 -2.104 1.00 89.25 98 PHE A N 1
ATOM 795 C CA . PHE A 1 98 ? 12.161 -5.587 -1.761 1.00 89.25 98 PHE A CA 1
ATOM 796 C C . PHE A 1 98 ? 11.124 -5.749 -2.888 1.00 89.25 98 PHE A C 1
ATOM 798 O O . PHE A 1 98 ? 9.923 -5.897 -2.612 1.00 89.25 98 PHE A O 1
ATOM 805 N N . PHE A 1 99 ? 11.579 -5.703 -4.144 1.00 89.19 99 PHE A N 1
ATOM 806 C CA . PHE A 1 99 ? 10.761 -5.773 -5.354 1.00 89.19 99 PHE A CA 1
ATOM 807 C C . PHE A 1 99 ? 10.653 -7.184 -5.936 1.00 89.19 99 PHE A C 1
ATOM 809 O O . PHE A 1 99 ? 9.893 -7.365 -6.891 1.00 89.19 99 PHE A O 1
ATOM 816 N N . GLU A 1 100 ? 11.353 -8.170 -5.371 1.00 88.12 100 GLU A N 1
ATOM 817 C CA . GLU A 1 100 ? 11.340 -9.556 -5.839 1.00 88.12 100 GLU A CA 1
ATOM 818 C C . GLU A 1 100 ? 9.974 -10.210 -5.598 1.00 88.12 100 GLU A C 1
ATOM 820 O O . GLU A 1 100 ? 9.577 -10.560 -4.485 1.00 88.12 100 GLU A O 1
ATOM 825 N N . THR A 1 101 ? 9.207 -10.345 -6.676 1.00 89.94 101 THR A N 1
ATOM 826 C CA . THR A 1 101 ? 7.932 -11.064 -6.719 1.00 89.94 101 THR A CA 1
ATOM 827 C C . THR A 1 101 ? 7.562 -11.357 -8.172 1.00 89.94 101 THR A C 1
ATOM 8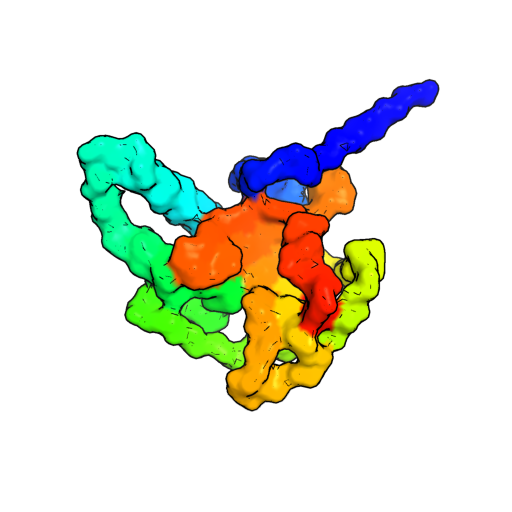29 O O . THR A 1 101 ? 8.141 -10.802 -9.105 1.00 89.94 101 THR A O 1
ATOM 832 N N . THR A 1 102 ? 6.575 -12.221 -8.387 1.00 89.06 102 THR A N 1
ATOM 833 C CA . THR A 1 102 ? 6.003 -12.452 -9.712 1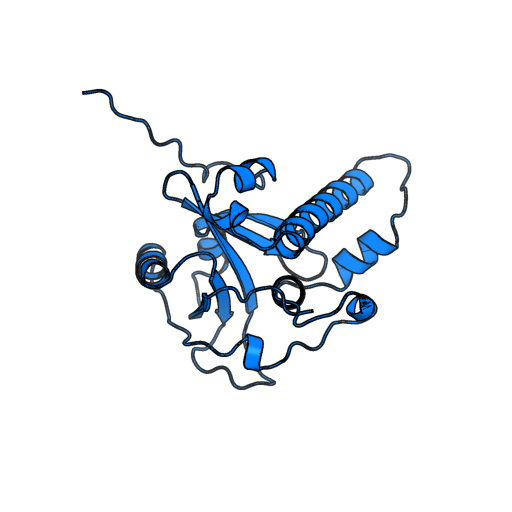.00 89.06 102 THR A CA 1
ATOM 834 C C . THR A 1 102 ? 5.013 -11.342 -10.067 1.00 89.06 102 THR A C 1
ATOM 836 O O . THR A 1 102 ? 3.966 -11.185 -9.424 1.00 89.06 102 THR A O 1
ATOM 839 N N . TYR A 1 103 ? 5.316 -10.607 -11.136 1.00 91.12 103 TYR A N 1
ATOM 840 C CA . TYR A 1 103 ? 4.475 -9.537 -11.664 1.00 91.12 103 TYR A CA 1
ATOM 841 C C . TYR A 1 103 ? 3.509 -10.080 -12.712 1.00 91.12 103 TYR A C 1
ATOM 843 O O . TYR A 1 103 ? 3.911 -10.591 -13.753 1.00 91.12 103 TYR A O 1
ATOM 851 N N . ASN A 1 104 ? 2.210 -9.958 -12.441 1.00 90.56 104 ASN A N 1
ATOM 852 C CA . ASN A 1 104 ? 1.168 -10.442 -13.340 1.00 90.56 104 ASN A CA 1
ATOM 853 C C . ASN A 1 104 ? 0.399 -9.280 -13.960 1.00 90.56 104 ASN A C 1
ATOM 855 O O . ASN A 1 104 ? -0.023 -8.349 -13.267 1.00 90.56 104 ASN A O 1
ATOM 859 N N . LYS A 1 105 ? 0.163 -9.355 -15.271 1.00 90.56 105 LYS A N 1
ATOM 860 C CA . LYS A 1 105 ? -0.755 -8.434 -15.941 1.00 90.56 105 LYS A CA 1
ATOM 861 C C . LYS A 1 105 ? -2.181 -8.748 -15.502 1.00 90.56 105 LYS A C 1
ATOM 863 O O . LYS A 1 105 ? -2.588 -9.908 -15.491 1.00 90.56 105 LYS A O 1
ATOM 868 N N . THR A 1 106 ? -2.950 -7.718 -15.164 1.00 90.12 106 THR A N 1
ATOM 869 C CA . THR A 1 106 ? -4.380 -7.860 -14.869 1.00 90.12 106 THR A CA 1
ATOM 870 C C . THR A 1 106 ? -5.173 -7.024 -15.865 1.00 90.12 106 THR A C 1
ATOM 872 O O . THR A 1 106 ? -4.879 -5.849 -16.067 1.00 90.12 106 THR A O 1
ATOM 875 N N . ASN A 1 107 ? -6.160 -7.635 -16.522 1.00 89.38 107 ASN A N 1
ATOM 876 C CA . ASN A 1 107 ? -6.969 -6.959 -17.546 1.00 89.38 107 ASN A CA 1
ATOM 877 C C . ASN A 1 107 ? -8.244 -6.337 -16.962 1.00 89.38 107 ASN A C 1
ATOM 879 O O . ASN A 1 107 ? -8.915 -5.548 -17.621 1.00 89.38 107 ASN A O 1
ATOM 883 N N . SER A 1 108 ? -8.588 -6.703 -15.727 1.00 93.81 108 SER A N 1
ATOM 884 C CA . SER A 1 108 ? -9.739 -6.179 -15.003 1.00 93.81 108 SER A CA 1
ATOM 885 C C . SER A 1 108 ? -9.483 -6.157 -13.493 1.00 93.81 108 SER A C 1
ATOM 887 O O . SER A 1 108 ? -8.655 -6.913 -12.974 1.00 93.81 108 SER A O 1
ATOM 889 N N . LEU A 1 109 ? -10.254 -5.341 -12.767 1.00 94.00 109 LEU A N 1
ATOM 890 C CA . LEU A 1 109 ? -10.246 -5.329 -11.299 1.00 94.00 109 LEU A CA 1
ATOM 891 C C . LEU A 1 109 ? -10.591 -6.713 -10.718 1.00 94.00 109 LEU A C 1
ATOM 893 O O . LEU A 1 109 ? -10.004 -7.142 -9.726 1.00 94.00 109 LEU A O 1
ATOM 897 N N . ASN A 1 110 ? -11.496 -7.447 -11.372 1.00 94.81 110 ASN A N 1
ATOM 898 C CA . ASN A 1 110 ? -11.871 -8.801 -10.968 1.00 94.81 110 ASN A CA 1
ATOM 899 C C . ASN A 1 110 ? -10.702 -9.788 -11.086 1.00 94.81 110 ASN A C 1
ATOM 901 O O . ASN A 1 110 ? -10.551 -10.657 -10.225 1.00 94.81 110 ASN A O 1
ATOM 905 N N . ASP A 1 111 ? -9.857 -9.657 -12.110 1.00 94.19 111 ASP A N 1
ATOM 906 C CA . ASP A 1 111 ? -8.664 -10.500 -12.249 1.00 94.19 111 ASP A CA 1
ATOM 907 C C . ASP A 1 111 ? -7.638 -10.190 -11.160 1.00 94.19 111 ASP A C 1
ATOM 909 O O . ASP A 1 111 ? -7.073 -11.112 -10.565 1.00 94.19 111 ASP A O 1
ATOM 913 N N . LEU A 1 112 ? -7.466 -8.907 -10.820 1.00 95.12 112 LEU A N 1
ATOM 914 C CA . LEU A 1 112 ? -6.625 -8.502 -9.697 1.00 95.12 112 LEU A CA 1
ATOM 915 C C . LEU A 1 112 ? -7.135 -9.081 -8.372 1.00 95.12 112 LEU A C 1
ATOM 917 O O . LEU A 1 112 ? -6.346 -9.614 -7.594 1.00 95.12 112 LEU A O 1
ATOM 921 N N . TYR A 1 113 ? -8.447 -9.062 -8.123 1.00 95.81 113 TYR A N 1
ATOM 922 C CA . TYR A 1 113 ? -9.024 -9.696 -6.936 1.00 95.81 113 TYR A CA 1
ATOM 923 C C . TYR A 1 113 ? -8.805 -11.212 -6.905 1.00 95.81 113 TYR A C 1
ATOM 925 O O . TYR A 1 113 ? -8.464 -11.756 -5.854 1.00 95.81 113 TYR A O 1
ATOM 933 N N . LYS A 1 114 ? -8.978 -11.910 -8.037 1.00 94.62 114 LYS A N 1
ATOM 934 C CA . LYS A 1 114 ? -8.697 -13.354 -8.135 1.00 94.62 114 LYS A CA 1
ATOM 935 C C . LYS A 1 114 ? -7.235 -13.654 -7.822 1.00 94.62 114 LYS A C 1
ATOM 937 O O . LYS A 1 114 ? -6.962 -14.611 -7.104 1.00 94.62 114 LYS A O 1
ATOM 942 N N . TYR A 1 115 ? -6.309 -12.840 -8.329 1.00 93.69 115 TYR A N 1
ATOM 943 C CA . TYR A 1 115 ? -4.888 -13.000 -8.039 1.00 93.69 115 TYR A CA 1
ATOM 944 C C . TYR A 1 115 ? -4.585 -12.744 -6.557 1.00 93.69 115 TYR A C 1
ATOM 946 O O . TYR A 1 115 ? -3.961 -13.576 -5.902 1.00 93.69 115 TYR A O 1
ATOM 954 N N . LEU A 1 116 ? -5.121 -11.659 -5.997 1.00 95.06 116 LEU A N 1
ATOM 955 C CA . LEU A 1 116 ? -4.944 -11.273 -4.599 1.00 95.06 116 LEU A CA 1
ATOM 956 C C . LEU A 1 116 ? -5.527 -12.297 -3.608 1.00 95.06 116 LEU A C 1
ATOM 958 O O . LEU A 1 116 ? -4.951 -12.518 -2.547 1.00 95.06 116 LEU A O 1
ATOM 962 N N . ASN A 1 117 ? -6.633 -12.966 -3.947 1.00 94.50 117 ASN A N 1
ATOM 963 C CA . ASN A 1 117 ? -7.233 -14.016 -3.110 1.00 94.50 117 ASN A CA 1
ATOM 964 C C . ASN A 1 117 ? -6.345 -15.262 -2.934 1.00 94.50 117 ASN A C 1
ATOM 966 O O . ASN A 1 117 ? -6.641 -16.082 -2.069 1.00 94.50 117 ASN A O 1
ATOM 970 N N . LYS A 1 118 ? -5.262 -15.409 -3.709 1.00 95.06 118 LYS A N 1
ATOM 971 C CA . LYS A 1 118 ? -4.280 -16.490 -3.521 1.00 95.06 118 LYS A CA 1
ATOM 972 C C . LYS A 1 118 ? -3.369 -16.264 -2.309 1.00 95.06 118 LYS A C 1
ATOM 974 O O . LYS A 1 118 ? -2.667 -17.183 -1.899 1.00 95.06 118 LYS A O 1
ATOM 979 N N . PHE A 1 119 ? -3.374 -15.061 -1.735 1.00 95.19 119 PHE A N 1
ATOM 980 C CA . PHE A 1 119 ? -2.478 -14.668 -0.655 1.00 95.19 119 PHE A CA 1
ATOM 981 C C . PHE A 1 119 ? -3.232 -14.449 0.657 1.00 95.19 119 PHE A C 1
ATOM 983 O O . PHE A 1 119 ? -4.368 -13.971 0.685 1.00 95.19 119 PHE A O 1
ATOM 990 N N . LYS A 1 120 ? -2.560 -14.745 1.774 1.00 95.31 120 LYS A N 1
ATOM 991 C CA . LYS A 1 120 ? -3.024 -14.336 3.103 1.00 95.31 120 LYS A CA 1
ATOM 992 C C . LYS A 1 120 ? -2.726 -12.850 3.297 1.00 95.31 120 LYS A C 1
ATOM 994 O O . LYS A 1 120 ? -1.617 -12.406 3.024 1.00 95.31 120 LYS A O 1
ATOM 999 N N . LEU A 1 121 ? -3.715 -12.094 3.770 1.00 96.38 121 LEU A N 1
ATOM 1000 C CA . LEU A 1 121 ? -3.548 -10.682 4.120 1.00 96.38 121 LEU A CA 1
ATOM 1001 C C . LEU A 1 121 ? -2.865 -10.540 5.493 1.00 96.38 121 LEU A C 1
ATOM 1003 O O . LEU A 1 121 ? -3.116 -11.378 6.364 1.00 96.38 121 LEU A O 1
ATOM 1007 N N . PRO A 1 122 ? -2.093 -9.463 5.730 1.00 97.56 122 PRO A N 1
ATOM 1008 C CA . PRO A 1 122 ? -1.817 -8.342 4.821 1.00 97.56 122 PRO A CA 1
ATOM 1009 C C . PRO A 1 122 ? -0.733 -8.645 3.772 1.00 97.56 122 PRO A C 1
ATOM 1011 O O . PRO A 1 122 ? 0.135 -9.489 3.978 1.00 97.56 122 PRO A O 1
ATOM 1014 N N . VAL A 1 123 ? -0.778 -7.930 2.644 1.00 97.75 123 VAL A N 1
ATOM 1015 C CA . VAL A 1 123 ? 0.191 -8.081 1.542 1.00 97.75 123 VAL A CA 1
ATOM 1016 C C . VAL A 1 123 ? 0.730 -6.740 1.067 1.00 97.75 123 VAL A C 1
ATOM 1018 O O . VAL A 1 123 ? 0.031 -5.725 1.127 1.00 97.75 123 VAL A O 1
ATOM 1021 N N . VAL A 1 124 ? 1.949 -6.759 0.539 1.00 97.69 124 VAL A N 1
ATOM 1022 C CA . VAL A 1 124 ? 2.527 -5.674 -0.254 1.00 97.69 124 VAL A CA 1
ATOM 1023 C C . VAL A 1 124 ? 2.138 -5.873 -1.713 1.00 97.69 124 VAL A C 1
ATOM 1025 O O . VAL A 1 124 ? 2.201 -6.986 -2.240 1.00 97.69 124 VAL A O 1
ATOM 1028 N N . ILE A 1 125 ? 1.746 -4.781 -2.361 1.00 96.62 125 ILE A N 1
ATOM 1029 C CA . ILE A 1 125 ? 1.585 -4.713 -3.810 1.00 96.62 125 ILE A CA 1
ATOM 1030 C C . ILE A 1 125 ? 2.642 -3.771 -4.368 1.00 96.62 125 ILE A C 1
ATOM 1032 O O . ILE A 1 125 ? 2.778 -2.644 -3.888 1.00 96.62 125 ILE A O 1
ATOM 1036 N N . SER A 1 126 ? 3.317 -4.224 -5.417 1.00 94.69 126 SER A N 1
ATOM 1037 C CA . SER A 1 126 ? 4.186 -3.418 -6.268 1.00 94.69 126 SER A CA 1
ATOM 1038 C C . SER A 1 126 ? 3.577 -3.338 -7.664 1.00 94.69 126 SER A C 1
ATOM 1040 O O . SER A 1 126 ? 3.166 -4.346 -8.233 1.00 94.69 126 SER A O 1
ATOM 1042 N N . ILE A 1 127 ? 3.484 -2.133 -8.209 1.00 94.12 127 ILE A N 1
ATOM 1043 C CA . ILE A 1 127 ? 2.887 -1.850 -9.515 1.00 94.12 127 ILE A CA 1
ATOM 1044 C C . ILE A 1 127 ? 4.018 -1.480 -10.467 1.00 94.12 127 ILE A C 1
ATOM 1046 O O . ILE A 1 127 ? 4.772 -0.569 -10.144 1.00 94.12 127 ILE A O 1
ATOM 1050 N N . ALA A 1 128 ? 4.137 -2.142 -11.616 1.00 91.56 128 ALA A N 1
ATOM 1051 C CA . ALA A 1 128 ? 5.223 -1.927 -12.576 1.00 91.56 128 ALA A CA 1
ATOM 1052 C C . ALA A 1 128 ? 4.723 -1.757 -14.019 1.00 91.56 128 ALA A C 1
ATOM 1054 O O . ALA A 1 128 ? 3.619 -2.191 -14.334 1.00 91.56 128 ALA A O 1
ATOM 1055 N N . ASN A 1 129 ? 5.527 -1.159 -14.902 1.00 88.62 129 ASN A N 1
ATOM 1056 C CA . ASN A 1 129 ? 5.208 -1.043 -16.340 1.00 88.62 129 ASN A CA 1
ATOM 1057 C C . ASN A 1 129 ? 5.626 -2.258 -17.185 1.00 88.62 129 ASN A C 1
ATOM 1059 O O . ASN A 1 129 ? 5.204 -2.377 -18.333 1.00 88.62 129 ASN A O 1
ATOM 1063 N N . SER A 1 130 ? 6.425 -3.163 -16.622 1.00 81.81 130 SER A N 1
ATOM 1064 C CA . SER A 1 130 ? 6.961 -4.352 -17.291 1.00 81.81 130 SER A CA 1
ATOM 1065 C C . SER A 1 130 ? 6.823 -5.577 -16.379 1.00 81.81 130 SER A C 1
ATOM 1067 O O . SER A 1 130 ? 6.845 -5.411 -15.154 1.00 81.81 130 SER A O 1
ATOM 1069 N N . PRO A 1 131 ? 6.659 -6.795 -16.937 1.00 75.81 131 PRO A N 1
ATOM 1070 C CA . PRO A 1 131 ? 6.688 -8.028 -16.153 1.00 75.81 131 PRO A CA 1
ATOM 1071 C C . PRO A 1 131 ? 8.108 -8.385 -15.698 1.00 75.81 131 PRO A C 1
ATOM 1073 O O . PRO A 1 131 ? 8.276 -9.006 -14.652 1.00 75.81 131 PRO A O 1
ATOM 1076 N N . GLU A 1 132 ? 9.112 -7.988 -16.479 1.00 70.94 132 GLU A N 1
ATOM 1077 C CA . GLU A 1 132 ? 10.528 -8.173 -16.180 1.00 70.94 132 GLU A CA 1
ATOM 1078 C C . GLU A 1 132 ? 11.034 -6.925 -15.462 1.00 70.94 132 GLU A C 1
ATOM 1080 O O . GLU A 1 132 ? 10.940 -5.806 -15.985 1.00 70.94 132 GLU A O 1
ATOM 1085 N N . ILE A 1 133 ? 11.511 -7.117 -14.233 1.00 65.38 133 ILE A N 1
ATOM 1086 C CA . ILE A 1 133 ? 12.072 -6.052 -13.406 1.00 65.38 133 ILE A CA 1
ATOM 1087 C C . ILE A 1 133 ? 13.572 -6.268 -13.313 1.00 65.38 133 ILE A C 1
ATOM 1089 O O . ILE A 1 133 ? 14.062 -6.903 -12.385 1.00 65.38 133 ILE A O 1
ATOM 1093 N N . ASP A 1 134 ? 14.292 -5.689 -14.266 1.00 58.09 134 ASP A N 1
ATOM 1094 C CA . ASP A 1 134 ? 15.743 -5.574 -14.184 1.00 58.09 134 ASP A CA 1
ATOM 1095 C C . ASP A 1 134 ? 16.101 -4.320 -13.383 1.00 58.09 134 ASP A C 1
ATOM 1097 O O . ASP A 1 134 ? 15.894 -3.186 -13.826 1.00 58.09 134 ASP A O 1
ATOM 1101 N N . TYR A 1 135 ? 16.633 -4.503 -12.176 1.00 50.56 135 TYR A N 1
ATOM 1102 C CA . TYR A 1 135 ? 17.219 -3.409 -11.397 1.00 50.56 135 TYR A CA 1
ATOM 1103 C C . TYR A 1 135 ? 18.631 -3.101 -11.933 1.00 50.56 135 TYR A C 1
ATOM 1105 O O . TYR A 1 135 ? 19.367 -4.042 -12.228 1.00 50.56 135 TYR A O 1
ATOM 1113 N N . PRO A 1 136 ? 19.063 -1.829 -12.071 1.00 49.97 136 PRO A N 1
ATOM 1114 C CA . PRO A 1 136 ? 18.491 -0.585 -11.535 1.00 49.97 136 PRO A CA 1
ATOM 1115 C C . PRO A 1 136 ? 17.419 0.096 -12.380 1.00 49.97 136 PRO A C 1
ATOM 1117 O O . PRO A 1 136 ? 16.895 1.129 -11.972 1.00 49.97 136 PRO A O 1
ATOM 1120 N N . ASN A 1 137 ? 17.024 -0.485 -13.507 1.00 52.69 137 ASN A N 1
ATOM 1121 C CA . ASN A 1 137 ? 16.010 0.084 -14.396 1.00 52.69 137 ASN A CA 1
ATOM 1122 C C . ASN A 1 137 ? 14.575 -0.213 -13.932 1.00 52.69 137 ASN A C 1
ATOM 1124 O O . ASN A 1 137 ? 13.645 -0.177 -14.741 1.00 52.69 137 A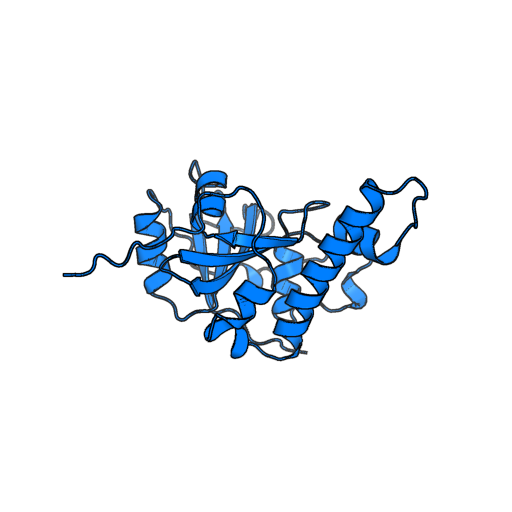SN A O 1
ATOM 1128 N N . ALA A 1 138 ? 14.391 -0.530 -12.645 1.00 54.88 138 ALA A N 1
ATOM 1129 C CA . ALA A 1 138 ? 13.153 -1.062 -12.106 1.00 54.88 138 ALA A CA 1
ATOM 1130 C C . ALA A 1 138 ? 11.981 -0.123 -12.395 1.00 54.88 138 ALA A C 1
ATOM 1132 O O . ALA A 1 138 ? 11.826 0.942 -11.801 1.00 54.88 138 ALA A O 1
ATOM 1133 N N . GLN A 1 139 ? 11.116 -0.564 -13.306 1.00 77.12 139 GLN A N 1
ATOM 1134 C CA . GLN A 1 139 ? 9.930 0.157 -13.755 1.00 77.12 139 GLN A CA 1
ATOM 1135 C C . GLN A 1 139 ? 8.776 0.067 -12.745 1.00 77.12 139 GLN A C 1
ATOM 1137 O O . GLN A 1 139 ? 7.607 0.122 -13.136 1.00 77.12 139 GLN A O 1
ATOM 1142 N N . VAL A 1 140 ? 9.082 -0.126 -11.456 1.00 87.44 140 VAL A N 1
ATOM 1143 C CA . VAL A 1 140 ? 8.078 -0.143 -10.393 1.00 87.44 140 VAL A CA 1
ATOM 1144 C C . VAL A 1 140 ? 7.638 1.295 -10.162 1.00 87.44 140 VAL A C 1
ATOM 1146 O O . VAL A 1 140 ? 8.402 2.147 -9.726 1.00 87.44 140 VAL A O 1
ATOM 1149 N N . LEU A 1 141 ? 6.385 1.566 -10.487 1.00 90.25 141 LEU A N 1
ATOM 1150 C CA . LEU A 1 141 ? 5.757 2.869 -10.357 1.00 90.25 141 LEU A CA 1
ATOM 1151 C C . LEU A 1 141 ? 5.308 3.161 -8.931 1.00 90.25 141 LEU A C 1
ATOM 1153 O O . LEU A 1 141 ? 5.237 4.322 -8.526 1.00 90.25 141 LEU A O 1
ATOM 1157 N N . HIS A 1 142 ? 4.891 2.121 -8.203 1.00 93.94 142 HIS A N 1
ATOM 1158 C CA . HIS A 1 142 ? 4.229 2.312 -6.920 1.00 93.94 142 HIS A CA 1
ATOM 1159 C C . HIS A 1 142 ? 4.297 1.095 -6.003 1.00 93.94 142 HIS A C 1
ATOM 1161 O O . HIS A 1 142 ? 4.236 -0.035 -6.477 1.00 93.94 142 HIS A O 1
ATOM 1167 N N . SER A 1 143 ? 4.371 1.330 -4.691 1.00 95.19 143 SER A N 1
ATOM 1168 C CA . SER A 1 143 ? 4.196 0.287 -3.673 1.00 95.19 143 SER A CA 1
ATOM 1169 C C . SER A 1 143 ? 3.185 0.708 -2.615 1.00 95.19 143 SER A C 1
ATOM 1171 O O . SER A 1 143 ? 3.137 1.863 -2.187 1.00 95.19 143 SER A O 1
ATOM 1173 N N . LEU A 1 144 ? 2.380 -0.253 -2.177 1.00 97.44 144 LEU A N 1
ATOM 1174 C CA . LEU A 1 144 ? 1.306 -0.061 -1.206 1.00 97.44 144 LEU A CA 1
ATOM 1175 C C . LEU A 1 144 ? 1.065 -1.333 -0.399 1.00 97.44 144 LEU A C 1
ATOM 1177 O O . LEU A 1 144 ? 1.555 -2.405 -0.750 1.00 97.44 144 LEU A O 1
ATOM 1181 N N . VAL A 1 145 ? 0.261 -1.220 0.658 1.00 98.19 145 VAL A N 1
ATOM 1182 C CA . VAL A 1 145 ? -0.095 -2.358 1.512 1.00 98.19 145 VAL A CA 1
ATOM 1183 C C . VAL A 1 145 ? -1.601 -2.554 1.530 1.00 98.19 145 VAL A C 1
ATOM 1185 O O . VAL A 1 145 ? -2.353 -1.640 1.872 1.00 98.19 145 VAL A O 1
ATOM 1188 N N . ILE A 1 146 ? -2.043 -3.770 1.217 1.00 98.00 146 ILE A N 1
ATOM 1189 C CA . ILE A 1 146 ? -3.412 -4.209 1.478 1.00 98.00 146 ILE A CA 1
ATOM 1190 C C . ILE A 1 146 ? -3.485 -4.674 2.926 1.00 98.00 146 ILE A C 1
ATOM 1192 O O . ILE A 1 146 ? -2.948 -5.721 3.286 1.00 98.00 146 ILE A O 1
ATOM 1196 N N . LEU A 1 147 ? -4.173 -3.898 3.756 1.00 97.50 147 LEU A N 1
ATOM 1197 C CA . LEU A 1 147 ? -4.265 -4.154 5.189 1.00 97.50 147 LEU A CA 1
ATOM 1198 C C . LEU A 1 147 ? -5.348 -5.164 5.548 1.00 97.50 147 LEU A C 1
ATOM 1200 O O . LEU A 1 147 ? -5.266 -5.761 6.613 1.00 97.50 147 LEU A O 1
ATOM 1204 N N . GLY A 1 148 ? -6.371 -5.345 4.713 1.00 96.81 148 GLY A N 1
ATOM 1205 C CA . GLY A 1 148 ? -7.512 -6.204 5.027 1.00 96.81 148 GLY A CA 1
ATOM 1206 C C . GLY A 1 148 ? -8.689 -6.016 4.078 1.00 96.81 148 GLY A C 1
ATOM 1207 O O . GLY A 1 148 ? -8.594 -5.291 3.086 1.00 96.81 148 GLY A O 1
ATOM 1208 N N . LYS A 1 149 ? -9.816 -6.650 4.414 1.00 95.44 149 LYS A N 1
ATOM 1209 C CA . LYS A 1 149 ? -11.112 -6.432 3.761 1.00 95.44 149 LYS A CA 1
ATOM 1210 C C . LYS A 1 149 ? -12.106 -5.813 4.737 1.00 95.44 149 LYS A C 1
ATOM 1212 O O . LYS A 1 149 ? -12.203 -6.260 5.876 1.00 95.44 149 LYS A O 1
ATOM 1217 N N . LEU A 1 150 ? -12.885 -4.845 4.267 1.00 93.62 150 LEU A N 1
ATOM 1218 C CA . LEU A 1 150 ? -14.038 -4.299 4.980 1.00 93.62 150 LEU A CA 1
ATOM 1219 C C . LEU A 1 150 ? -15.197 -4.151 3.996 1.00 93.62 150 LEU A C 1
ATOM 1221 O O . LEU A 1 150 ? -15.034 -3.537 2.946 1.00 93.62 150 LEU A O 1
ATOM 1225 N N . ASN A 1 151 ? -16.358 -4.725 4.320 1.00 91.06 151 ASN A N 1
ATOM 1226 C CA . ASN A 1 151 ? -17.553 -4.700 3.463 1.00 91.06 151 ASN A CA 1
ATOM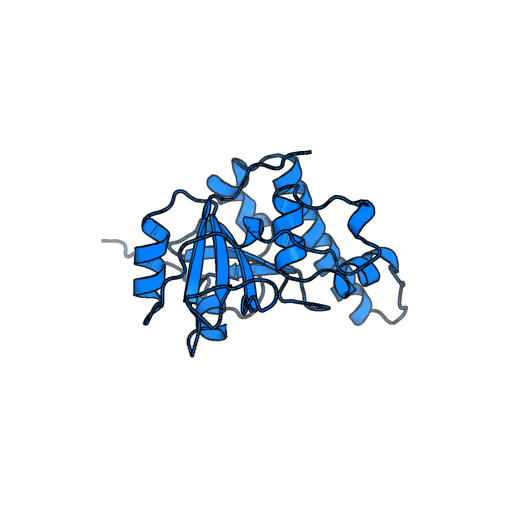 1227 C C . ASN A 1 151 ? -17.280 -5.165 2.017 1.00 91.06 151 ASN A C 1
ATOM 1229 O O . ASN A 1 151 ? -17.748 -4.559 1.059 1.00 91.06 151 ASN A O 1
ATOM 1233 N N . GLY A 1 152 ? -16.467 -6.215 1.859 1.00 89.69 152 GLY A N 1
ATOM 1234 C CA . GLY A 1 152 ? -16.080 -6.758 0.551 1.00 89.69 152 GLY A CA 1
ATOM 1235 C C . GLY A 1 152 ? -14.983 -5.977 -0.183 1.00 89.69 152 GLY A C 1
ATOM 1236 O O . GLY A 1 152 ? -14.492 -6.460 -1.196 1.00 89.69 152 GLY A O 1
ATOM 1237 N N . GLN A 1 153 ? -14.545 -4.826 0.335 1.00 93.88 153 GLN A N 1
ATOM 1238 C CA . GLN A 1 153 ? -13.534 -3.984 -0.303 1.00 93.88 153 GLN A CA 1
ATOM 1239 C C . GLN A 1 153 ? -12.168 -4.161 0.348 1.00 93.88 153 GLN A C 1
ATOM 1241 O O . GLN A 1 153 ? -12.051 -4.206 1.574 1.00 93.88 153 GLN A O 1
ATOM 1246 N N . TYR A 1 154 ? -11.124 -4.225 -0.475 1.00 97.00 154 TYR A N 1
ATOM 1247 C CA . TYR A 1 154 ? -9.747 -4.243 0.006 1.00 97.00 154 TYR A CA 1
ATOM 1248 C C . TYR A 1 154 ? -9.331 -2.854 0.470 1.00 97.00 154 TYR A C 1
ATOM 1250 O O . TYR A 1 154 ? -9.377 -1.895 -0.304 1.00 97.00 154 TYR A O 1
ATOM 1258 N N . ILE A 1 155 ? -8.916 -2.765 1.730 1.00 97.50 155 ILE A N 1
ATOM 1259 C CA . ILE A 1 155 ? -8.471 -1.522 2.351 1.00 97.50 155 ILE A CA 1
ATOM 1260 C C . ILE A 1 155 ? -6.962 -1.399 2.201 1.00 97.50 155 ILE A C 1
ATOM 1262 O O . ILE A 1 155 ? -6.207 -2.304 2.560 1.00 97.50 155 ILE A O 1
ATOM 1266 N N . VAL A 1 156 ? -6.543 -0.258 1.673 1.00 97.56 156 VAL A N 1
ATOM 1267 C CA . VAL A 1 156 ? -5.168 0.049 1.296 1.00 97.56 156 VAL A CA 1
ATOM 1268 C C . VAL A 1 156 ? -4.615 1.115 2.217 1.00 97.56 156 VAL A C 1
ATOM 1270 O O . VAL A 1 156 ? -5.280 2.123 2.438 1.00 97.56 156 VAL A O 1
ATOM 1273 N N . TRP A 1 157 ? -3.384 0.940 2.681 1.00 97.62 157 TRP A N 1
ATOM 1274 C CA . TRP A 1 157 ? -2.551 2.041 3.154 1.00 97.62 157 TRP A CA 1
ATOM 1275 C C . TRP A 1 157 ? -1.455 2.325 2.131 1.00 97.62 157 TRP A C 1
ATOM 1277 O O . TRP A 1 157 ? -0.807 1.404 1.627 1.00 97.62 157 TRP A O 1
ATOM 1287 N N . GLN A 1 158 ? -1.260 3.602 1.809 1.00 95.38 158 GLN A N 1
ATOM 1288 C CA . GLN A 1 158 ? -0.238 4.027 0.859 1.00 95.38 158 GLN A CA 1
ATOM 1289 C C . GLN A 1 158 ? 0.329 5.406 1.189 1.00 95.38 158 GLN A C 1
ATOM 1291 O O . GLN A 1 158 ? -0.326 6.239 1.818 1.00 95.38 158 GLN A O 1
ATOM 1296 N N . LYS A 1 159 ? 1.519 5.672 0.651 1.00 93.69 159 LYS A N 1
ATOM 1297 C CA . LYS A 1 159 ? 2.040 7.016 0.400 1.00 93.69 159 LYS A CA 1
ATOM 1298 C C . LYS A 1 159 ? 1.953 7.267 -1.098 1.00 93.69 159 LYS A C 1
ATOM 1300 O O . LYS A 1 159 ? 2.635 6.576 -1.833 1.00 93.69 159 LYS A O 1
ATOM 1305 N N . LYS A 1 160 ? 1.167 8.242 -1.563 1.00 89.38 160 LYS A N 1
ATOM 1306 C CA . LYS A 1 160 ? 0.895 8.450 -3.006 1.00 89.38 160 LYS A CA 1
ATOM 1307 C C . LYS A 1 160 ? 2.122 8.743 -3.886 1.00 89.38 160 LYS A C 1
ATOM 1309 O O . LYS A 1 160 ? 2.020 8.680 -5.100 1.00 89.38 160 LYS A O 1
ATOM 1314 N N . GLY A 1 161 ? 3.252 9.118 -3.292 1.00 83.50 161 GLY A N 1
ATOM 1315 C CA . GLY A 1 161 ? 4.477 9.498 -3.999 1.00 83.50 161 GLY A CA 1
ATOM 1316 C C . GLY A 1 161 ? 5.231 10.607 -3.270 1.00 83.50 161 GLY A C 1
ATOM 1317 O O . GLY A 1 161 ? 4.856 10.991 -2.157 1.00 83.50 161 GLY A O 1
ATOM 1318 N N . PHE A 1 162 ? 6.288 11.141 -3.879 1.00 80.56 162 PHE A N 1
ATOM 1319 C CA . PHE A 1 162 ? 7.042 12.277 -3.333 1.00 80.56 162 PHE A CA 1
ATOM 1320 C C . PHE A 1 162 ? 6.139 13.486 -3.105 1.00 80.56 162 PHE A C 1
ATOM 1322 O O . PHE A 1 162 ? 5.343 13.826 -3.974 1.00 80.56 162 PHE A O 1
ATOM 1329 N N . LYS A 1 163 ? 6.251 14.149 -1.944 1.00 79.00 163 LYS A N 1
ATOM 1330 C CA . LYS A 1 163 ? 5.429 15.320 -1.552 1.00 79.00 163 LYS A CA 1
ATOM 1331 C C . LYS A 1 163 ? 3.912 15.059 -1.462 1.00 79.00 163 LYS A C 1
ATOM 1333 O O . LYS A 1 163 ? 3.185 15.907 -0.955 1.00 79.00 163 LYS A O 1
ATOM 1338 N N . LEU A 1 164 ? 3.439 13.896 -1.906 1.00 83.69 164 LEU A N 1
ATOM 1339 C CA . LEU A 1 164 ? 2.038 13.485 -1.917 1.00 83.69 164 LEU A CA 1
ATOM 1340 C C . LEU A 1 164 ? 1.640 12.793 -0.605 1.00 83.69 164 LEU A C 1
ATOM 1342 O O . LEU A 1 164 ? 2.521 12.347 0.131 1.00 83.69 164 LEU A O 1
ATOM 1346 N N . PRO A 1 165 ? 0.341 12.711 -0.271 1.00 85.06 165 PRO A N 1
ATOM 1347 C CA . PRO A 1 165 ? -0.104 12.324 1.062 1.00 85.06 165 PRO A CA 1
ATOM 1348 C C . PRO A 1 165 ? 0.060 10.837 1.399 1.00 85.06 165 PRO A C 1
ATOM 1350 O O . PRO A 1 165 ? 0.074 9.984 0.509 1.00 85.06 165 PRO A O 1
ATOM 1353 N N . TYR A 1 166 ? 0.126 10.537 2.702 1.00 91.88 166 TYR A N 1
ATOM 1354 C CA . TYR A 1 166 ? -0.270 9.221 3.220 1.00 91.88 166 TYR A CA 1
ATOM 1355 C C . TYR A 1 166 ? -1.792 9.137 3.268 1.00 91.88 166 TYR A C 1
ATOM 1357 O O . TYR A 1 166 ? -2.445 10.104 3.654 1.00 91.88 166 TYR A O 1
ATOM 1365 N N . GLU A 1 167 ? -2.372 7.993 2.932 1.00 93.75 167 GLU A N 1
ATOM 1366 C CA . GLU A 1 167 ? -3.816 7.813 3.036 1.00 93.75 167 GLU A CA 1
ATOM 1367 C C . GLU A 1 167 ? -4.225 6.363 3.268 1.00 93.75 167 GLU A C 1
ATOM 1369 O O . GLU A 1 167 ? -3.460 5.426 3.029 1.00 93.75 167 GLU A O 1
ATOM 1374 N N . ILE A 1 168 ? -5.476 6.213 3.705 1.00 94.94 168 ILE A N 1
ATOM 1375 C CA . ILE A 1 168 ? -6.207 4.955 3.643 1.00 94.94 168 ILE A CA 1
ATOM 1376 C C . ILE A 1 168 ? -7.229 5.076 2.513 1.00 94.94 168 ILE A C 1
ATOM 1378 O O . ILE A 1 168 ? -8.008 6.031 2.473 1.00 94.94 168 ILE A O 1
ATOM 1382 N N . THR A 1 169 ? -7.234 4.114 1.600 1.00 95.06 169 THR A N 1
ATOM 1383 C CA . THR A 1 169 ? -8.118 4.102 0.428 1.00 95.06 169 THR A CA 1
ATOM 1384 C C . THR A 1 169 ? -8.570 2.677 0.101 1.00 95.06 169 THR A C 1
ATOM 1386 O O . THR A 1 169 ? -8.372 1.764 0.905 1.00 95.06 169 THR A O 1
ATOM 1389 N N . THR A 1 170 ? -9.211 2.476 -1.047 1.00 96.06 170 THR A N 1
ATOM 1390 C CA . THR A 1 170 ? -9.614 1.155 -1.544 1.00 96.06 170 THR A CA 1
ATOM 1391 C C . THR A 1 170 ? -8.774 0.737 -2.743 1.00 96.06 170 THR A C 1
ATOM 1393 O O . THR A 1 170 ? -8.285 1.585 -3.492 1.00 96.06 170 THR A O 1
ATOM 1396 N N . LEU A 1 171 ? -8.625 -0.574 -2.946 1.00 96.25 171 LEU A N 1
ATOM 1397 C CA . LEU A 1 171 ? -7.882 -1.112 -4.090 1.00 96.25 171 LEU A CA 1
ATOM 1398 C C . LEU A 1 171 ? -8.481 -0.667 -5.430 1.00 96.25 171 LEU A C 1
ATOM 1400 O O . LEU A 1 171 ? -7.738 -0.409 -6.362 1.00 96.25 171 LEU A O 1
ATOM 1404 N N . ASP A 1 172 ? -9.796 -0.502 -5.504 1.00 95.56 172 ASP A N 1
ATOM 1405 C CA . ASP A 1 172 ? -10.535 -0.096 -6.705 1.00 95.56 172 ASP A CA 1
ATOM 1406 C C . ASP A 1 172 ? -10.041 1.266 -7.212 1.00 95.56 172 ASP A C 1
ATOM 1408 O O . ASP A 1 172 ? -9.727 1.427 -8.388 1.00 95.56 172 ASP A O 1
ATOM 1412 N N . LYS A 1 173 ? -9.868 2.225 -6.292 1.00 94.06 173 LYS A N 1
ATOM 1413 C CA . LYS A 1 173 ? -9.357 3.566 -6.605 1.00 94.06 173 LYS A CA 1
ATOM 1414 C C . LYS A 1 173 ? -7.903 3.543 -7.063 1.00 94.06 173 LYS A C 1
ATOM 1416 O O . LYS A 1 173 ? -7.517 4.314 -7.941 1.00 94.06 173 LYS A O 1
ATOM 1421 N N . ILE A 1 174 ? -7.089 2.673 -6.461 1.00 94.88 174 ILE A N 1
ATOM 1422 C CA . ILE A 1 174 ? -5.720 2.453 -6.935 1.00 94.88 174 ILE A CA 1
ATOM 1423 C C . ILE A 1 174 ? -5.766 1.878 -8.345 1.00 94.88 174 ILE A C 1
ATOM 1425 O O . ILE A 1 174 ? -5.123 2.412 -9.237 1.00 94.88 174 ILE A O 1
ATOM 1429 N N . TYR A 1 175 ? -6.544 0.820 -8.560 1.00 94.69 175 TYR A N 1
ATOM 1430 C CA . TYR A 1 175 ? -6.647 0.149 -9.847 1.00 94.69 175 TYR A CA 1
ATOM 1431 C C . TYR A 1 175 ? -7.017 1.124 -10.963 1.00 94.69 175 TYR A C 1
ATOM 1433 O O . TYR A 1 175 ? -6.324 1.167 -11.973 1.00 94.69 175 TYR A O 1
ATOM 1441 N N . ASP A 1 176 ? -8.014 1.984 -10.755 1.00 93.00 176 ASP A N 1
ATOM 1442 C CA . ASP A 1 176 ? -8.390 2.995 -11.746 1.00 93.00 176 ASP A CA 1
ATOM 1443 C C . ASP A 1 176 ? -7.254 3.956 -12.118 1.00 93.00 176 ASP A C 1
ATOM 1445 O O . ASP A 1 176 ? -7.193 4.406 -13.263 1.00 93.00 176 ASP A O 1
ATOM 1449 N N . SER A 1 177 ? -6.331 4.220 -11.190 1.00 91.00 177 SER A N 1
ATOM 1450 C CA . SER A 1 177 ? -5.164 5.084 -11.415 1.00 91.00 177 SER A CA 1
ATOM 1451 C C . SER A 1 177 ? -4.056 4.401 -12.231 1.00 91.00 177 SER A C 1
ATOM 1453 O O . SER A 1 177 ? -3.232 5.090 -12.825 1.00 91.00 177 SER A O 1
ATOM 1455 N N . TYR A 1 178 ? -4.031 3.063 -12.273 1.00 90.75 178 TYR A N 1
ATOM 1456 C CA . TYR A 1 178 ? -2.944 2.268 -12.868 1.00 90.75 178 TYR A CA 1
ATOM 1457 C C . TYR A 1 178 ? -3.418 1.253 -13.934 1.00 90.75 178 TYR A C 1
ATOM 1459 O O . TYR A 1 178 ? -2.617 0.514 -14.501 1.00 90.75 178 TYR A O 1
ATOM 1467 N N . LYS A 1 179 ? -4.716 1.203 -14.265 1.00 85.00 179 LYS A N 1
ATOM 1468 C CA . LYS A 1 179 ? -5.310 0.149 -15.117 1.00 85.00 179 LYS A CA 1
ATOM 1469 C C . LYS A 1 179 ? -4.755 0.048 -16.540 1.00 85.00 179 LYS A C 1
ATOM 1471 O O . LYS A 1 179 ? -4.844 -1.015 -17.142 1.00 85.00 179 LYS A O 1
ATOM 1476 N N . ASN A 1 180 ? -4.192 1.123 -17.091 1.00 81.62 180 ASN A N 1
ATOM 1477 C CA . ASN A 1 180 ? -3.893 1.188 -18.524 1.00 81.62 180 ASN A CA 1
ATOM 1478 C C . ASN A 1 180 ? -2.593 0.489 -18.947 1.00 81.62 180 ASN A C 1
ATOM 1480 O O . ASN A 1 180 ? -2.441 0.215 -20.134 1.00 81.62 180 ASN A O 1
ATOM 1484 N N . SER A 1 181 ? -1.645 0.199 -18.048 1.00 66.69 181 SER A N 1
ATOM 1485 C CA . SER A 1 181 ? -0.358 -0.412 -18.450 1.00 66.69 181 SER A CA 1
ATOM 1486 C C . SER A 1 181 ? 0.401 -1.109 -17.316 1.00 66.69 181 SER A C 1
ATOM 1488 O O . SER A 1 181 ? 1.614 -1.262 -17.405 1.00 66.69 181 SER A O 1
ATOM 1490 N N . SER A 1 182 ? -0.275 -1.528 -16.242 1.00 84.62 182 SER A N 1
ATOM 1491 C CA . SER A 1 182 ? 0.434 -2.005 -15.053 1.00 84.62 182 SER A CA 1
ATOM 1492 C C . SER A 1 182 ? 0.402 -3.517 -14.832 1.00 84.62 182 SER A C 1
ATOM 1494 O O . SER A 1 182 ? -0.642 -4.170 -14.893 1.00 84.62 182 SER A O 1
ATOM 1496 N N . PHE A 1 183 ? 1.571 -4.052 -14.499 1.00 92.25 183 PHE A N 1
ATOM 1497 C CA . PHE A 1 183 ? 1.782 -5.370 -13.923 1.00 92.25 183 PHE A CA 1
ATOM 1498 C C . PHE A 1 183 ? 1.774 -5.267 -12.400 1.00 92.25 183 PHE A C 1
ATOM 1500 O O . PHE A 1 183 ? 2.279 -4.306 -11.820 1.00 92.25 18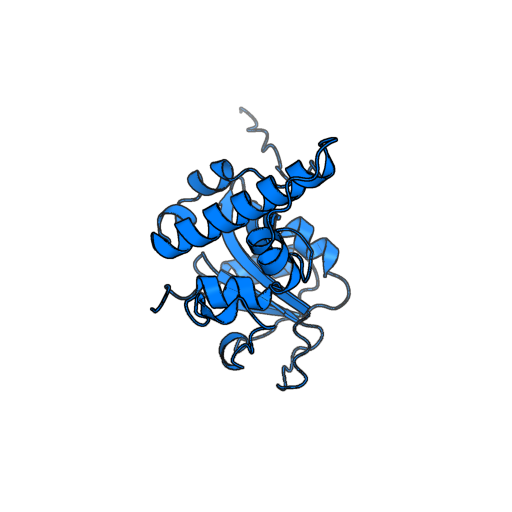3 PHE A O 1
ATOM 1507 N N . TRP A 1 184 ? 1.191 -6.265 -11.748 1.00 93.62 184 TRP A N 1
ATOM 1508 C CA . TRP A 1 184 ? 0.936 -6.264 -10.314 1.00 93.62 184 TRP A CA 1
ATOM 1509 C C . TRP A 1 184 ? 1.741 -7.387 -9.673 1.00 93.62 184 TRP A C 1
ATOM 1511 O O . TRP A 1 184 ? 1.460 -8.564 -9.894 1.00 93.62 184 TRP A O 1
ATOM 1521 N N . GLY A 1 185 ? 2.758 -7.019 -8.907 1.00 94.00 185 GLY A N 1
ATOM 1522 C CA . GLY A 1 185 ? 3.503 -7.903 -8.023 1.00 94.00 185 GLY A CA 1
ATOM 1523 C C . GLY A 1 185 ? 2.828 -7.944 -6.659 1.00 94.00 185 GLY A C 1
ATOM 1524 O O . GLY A 1 185 ? 2.474 -6.897 -6.118 1.00 94.00 185 GLY A O 1
ATOM 1525 N N . ILE A 1 186 ? 2.618 -9.137 -6.106 1.00 95.62 186 ILE A N 1
ATOM 1526 C CA . ILE A 1 186 ? 1.975 -9.319 -4.799 1.00 95.62 186 ILE A CA 1
ATOM 1527 C C . ILE A 1 186 ? 2.858 -10.231 -3.960 1.00 95.62 186 ILE A C 1
ATOM 1529 O O . ILE A 1 186 ? 3.247 -11.308 -4.407 1.00 95.62 186 ILE A O 1
ATOM 1533 N N . ARG A 1 187 ? 3.165 -9.816 -2.732 1.00 95.62 187 ARG A N 1
ATOM 1534 C CA . ARG A 1 187 ? 3.880 -10.657 -1.767 1.00 95.62 187 ARG A CA 1
ATOM 1535 C C . ARG A 1 187 ? 3.356 -10.441 -0.348 1.00 95.62 187 ARG A C 1
ATOM 1537 O O . ARG A 1 187 ? 2.812 -9.372 -0.066 1.00 95.62 187 ARG A O 1
ATOM 1544 N N . PRO A 1 188 ? 3.504 -11.420 0.560 1.00 96.56 188 PRO A N 1
ATOM 1545 C CA . PRO A 1 188 ? 3.207 -11.210 1.972 1.00 96.56 188 PRO A CA 1
ATOM 1546 C C . PRO A 1 188 ? 3.929 -9.975 2.524 1.00 96.56 188 PRO A C 1
ATOM 1548 O O . PRO A 1 188 ? 5.076 -9.708 2.156 1.00 96.56 188 PRO A O 1
ATOM 1551 N N . LEU A 1 189 ? 3.249 -9.233 3.401 1.00 96.06 189 LEU A N 1
ATOM 1552 C CA . LEU A 1 189 ? 3.899 -8.191 4.190 1.00 96.06 189 LEU A CA 1
ATOM 1553 C C . LEU A 1 189 ? 4.837 -8.860 5.196 1.00 96.06 189 LEU A C 1
ATOM 1555 O O . LEU A 1 189 ? 4.412 -9.734 5.955 1.00 96.06 189 LEU A O 1
ATOM 1559 N N . GLN A 1 190 ? 6.097 -8.444 5.209 1.00 93.69 190 GLN A N 1
ATOM 1560 C CA . GLN A 1 190 ? 7.073 -8.954 6.160 1.00 93.69 190 GLN A CA 1
ATOM 1561 C C . GLN A 1 190 ? 6.838 -8.344 7.548 1.00 93.69 190 GLN A C 1
ATOM 1563 O O . GLN A 1 190 ? 6.382 -7.205 7.697 1.00 93.69 190 GLN A O 1
ATOM 1568 N N . SER A 1 191 ? 7.118 -9.119 8.595 1.00 85.62 191 SER A N 1
ATOM 1569 C CA . SER A 1 191 ? 7.152 -8.589 9.959 1.00 85.62 191 SER A CA 1
ATOM 1570 C C . SER A 1 191 ? 8.267 -7.557 10.074 1.00 85.62 191 SER A C 1
ATOM 1572 O O . SER A 1 191 ? 9.344 -7.788 9.537 1.00 85.62 191 SER A O 1
ATOM 1574 N N . PHE A 1 192 ? 8.038 -6.476 10.820 1.00 79.62 192 PHE A N 1
ATOM 1575 C CA . PHE A 1 192 ? 9.084 -5.494 11.106 1.00 79.62 192 PHE A CA 1
ATOM 1576 C C . PHE A 1 192 ? 10.306 -6.177 11.738 1.00 79.62 192 PHE A C 1
ATOM 1578 O O . PHE A 1 192 ? 10.199 -6.694 12.854 1.00 79.62 192 PHE A O 1
ATOM 1585 N N . GLN A 1 193 ? 11.432 -6.178 11.024 1.00 64.75 193 GLN A N 1
ATOM 1586 C CA . GLN A 1 193 ? 12.726 -6.631 11.532 1.00 64.75 193 GLN A CA 1
ATOM 1587 C C . GLN A 1 193 ? 13.536 -5.396 11.968 1.00 64.75 193 GLN A C 1
ATOM 1589 O O . GLN A 1 193 ? 13.620 -4.449 11.191 1.00 64.75 193 GLN A O 1
ATOM 1594 N N . PRO A 1 194 ? 14.013 -5.329 13.223 1.00 53.69 194 PRO A N 1
ATOM 1595 C CA . PRO A 1 194 ? 14.754 -4.177 13.739 1.00 53.69 194 PRO A CA 1
ATOM 1596 C C . PRO A 1 194 ? 16.163 -4.037 13.155 1.00 53.69 194 PRO A C 1
ATOM 1598 O O . PRO A 1 194 ? 16.775 -5.078 12.826 1.00 53.69 194 PRO A O 1
#

Radius of gyration: 17.06 Å; chains: 1; bounding box: 55×49×36 Å

Sequence (194 aa):
MKENTIKTLSKTDKPLAYETLKKLPTFNNLSLKQQSIIKISLYIQSRNQRVSDSIKKIEYKNTQNHMKNWFCHAAVAYLEGILSENSLQRIPNIPNEFFETTYNKTNSLNDLYKYLNKFKLPVVISIANSPEIDYPNAQVLHSLVILGKLNGQYIVWQKKGFKLPYEITTLDKIYDSYKNSSFWGIRPLQSFQP

pLDDT: mean 82.09, std 16.2, range [33.62, 98.19]

Foldseek 3Di:
DDPPPLPDPAPDPDFDDLVVLVPFPLSVPADPVLVVLLVVQQVLQVVVVVQVPDPDRPDPPLSQLQQQQDFFLNSLCVSQQVDDPVCSPHNDDDDPVSVDFQWAQDQDPVSVVVVVVVDDDWKKKWKALDRDQDPPVGRGPHIWIQRHDDSNWTWIWTQHTRSGGTGIDTVVVVCVVRNPGITMGMDYRHHNDD

Secondary structure (DSSP, 8-state):
--------GGG--SPPPGGGGGG-HHHHTS-HHHHHHHHHHHHHHHHHHHHHHSSS----HHHHHHHHH--HHHHHHHHTTSS-GGGGGS-PPPPGGGG-S-EEE-SSHHHHHHHHTTSPSSEEEEEES-SS--TTS--EEEEEEEEEEETTEEEEEEE-STTPPEEEEEHHHHHHHHTTT-EEEEEEPPP---